Protein 6QHJ (pdb70)

Secondary structure (DSSP, 8-state):
----EEEEPPPEEEEE-S-SSEEEE--TT--TT---EEEEE-SSS--EEEEESSHHHHHH----EEEE-SS-B-SS--EEETTEEEEEBTTSSEEEEEEGGGTEEEEEEE-TTB--SSSS--TT-TT---EEEEETTEEEEEEEBTTTTTEEEEEEE-TTT--EEEEEEEEEEGGG-S-EEEETTEEEEES-SBSS-EEEEEEETTTTEEEEEEEE---SSSBEEEEEEETTTTEEEEEESSEEEEEEEEE-

Sequence (252 aa):
ACGKLTGISDPVTVKTSGSRRFGSWMTDPLAPEEGDNRVWYMDGYHNNRFVRREYKSMMVVDFMNTDDNFTSSHRLPHPWSGTGQVVYNGSIYFNKFQSHIIIIRFDDLKKTETILKKTTRSLDYAGYNNMMYHYAWGGHHSDIDLMVDENGLWAVYATNNQNAGNIVISKLDPVSLQQILQTWNTSSYPKRSAGEAFIICGTLYVTNGYSSGGTKKVHYAYQQTNASTYEYIDIIPFQNNKYSSHIISMLDYNPKDDRALYAWNNNGHQTLLYNVTLF

Solvent-accessible surface area: 10225 Å² total; per-residue (Å²): 126,71,20,119,1,72,21,22,50,115,8,94,39,9,20,95,22,42,52,105,54,0,0,0,11,13,14,15,90,16,91,174,78,33,57,88,0,12,0,0,34,16,58,94,130,36,59,95,0,61,11,0,159,21,39,97,37,0,91,115,47,119,105,81,74,67,15,146,0,38,58,19,1,10,1,3,8,2,13,0,36,94,31,0,0,2,0,6,48,84,104,15,44,40,2,2,35,7,28,3,122,89,132,55,76,75,76,80,78,50,2,79,149,4,11,86,71,63,86,18,18,2,36,22,10,11,37,4,1,3,2,1,2,5,4,69,84,9,1,8,0,0,4,0,8,118,122,25,84,9,26,0,2,0,0,38,1,41,38,95,29,3,85,56,108,97,59,25,96,3,66,11,62,0,124,58,0,1,4,0,0,2,1,26,8,16,0,5,0,1,47,17,73,60,56,71,5,59,0,31,2,1,10,35,16,140,61,68,66,120,67,141,35,100,17,92,10,86,26,69,64,61,8,4,0,2,0,13,8,9,24,97,65,74,4,0,6,0,0,0,40,10,34,0,0,38,0,95,22,74,31,188

InterPro domains:
  IPR003112 Olfactomedin-like domain [PF02191] (224-477)
  IPR003112 Olfactomedin-like domain [PS51132] (226-478)
  IPR003112 Olfactomedin-like domain [SM00284] (228-478)
  IPR011044 Quinoprotein amine dehydrogenase, beta chain-like [SSF50969] (59-471)
  IPR022082 Noelin domain [PF12308] (55-152)
  IPR050605 Olfactomedin-like domain-containing protein [PTHR23192] (61-475)

Nearest PDB structures (foldseek):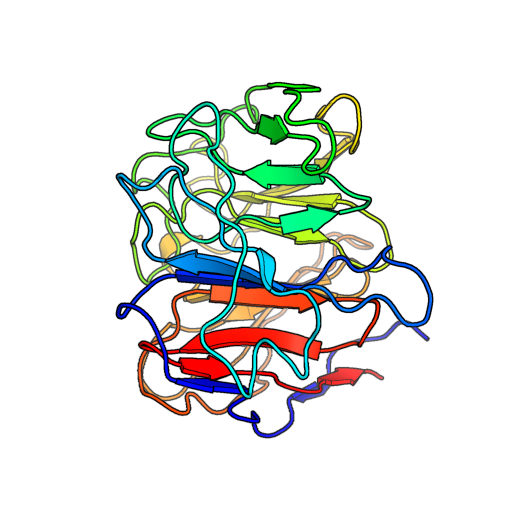
  6qhj-assembly1_A  TM=1.004E+00  e=1.068E-53  Homo sapiens
  6qm3-assembly1_B  TM=9.991E-01  e=2.057E-49  Mus musculus
  4xat-assembly1_A  TM=9.979E-01  e=1.087E-47  Homo sapiens
  4rmk-assembly1_A  TM=9.625E-01  e=1.333E-28  Mus musculus
  6pke-assembly1_A  TM=9.195E-01  e=1.076E-27  Homo sapiens

Organism: Homo sapiens (NCBI:txid9606)

GO terms:
  GO:0005515 protein binding (F, IPI)
  GO:0007399 nervous system development (P, TAS)
  GO:0043065 positive regulation of apoptotic process (P, IDA)

B-factor: mean 17.88, std 9.72, range [6.19, 91.76]

Radius of gyration: 16.36 Å; Cα contacts (8 Å, |Δi|>4): 813; chains: 1; bounding box: 36×38×42 Å

Foldseek 3Di:
DFFAFDAWFAKDFLAFFAFQAWEKDFALPDDPPFGWMWIGHAFDDDQWIWTQRHSVCVRPHPDTDIQGAPADAGAHQWDHYPQWIWGHGPPFQKIWTARGVVRDTQEIDGDPQFDFDQPLAAQVTRRNQWHWAAEPVGIKIWHAHVVLVQAIKIFDADSRHRDTPDIARDNHHRNQFQAWEDYPQKIWTWRHFFDWIWGFKIAHPVVRDIDTDTHTYDLPQGGWRDWYARHNQCWIWTSRRSTTIIMHTDGD

Structure (mmCIF, N/CA/C/O backbone):
data_6QHJ
#
_entry.id   6QHJ
#
_cell.length_a   61.794
_cell.length_b   79.631
_cell.length_c   111.719
_cell.angle_alpha   90.000
_cell.angle_beta   90.000
_cell.angle_gamma   90.000
#
_symmetry.space_group_name_H-M   'I 2 2 2'
#
loop_
_entity.id
_entity.type
_entity.pdbx_description
1 polymer Noelin
2 non-polymer 2-acetamido-2-deoxy-beta-D-glucopyranose
3 non-polymer 'CALCIUM ION'
4 non-polymer 'SODIUM ION'
5 non-polymer GLYCEROL
6 water water
#
loop_
_atom_site.group_PDB
_atom_site.id
_atom_site.type_symbol
_atom_site.label_atom_id
_atom_site.label_alt_id
_atom_site.label_comp_id
_atom_site.label_asym_id
_atom_site.label_entity_id
_atom_site.label_seq_id
_atom_site.pdbx_PDB_ins_code
_atom_site.Cartn_x
_atom_site.Cartn_y
_atom_site.Cartn_z
_atom_site.occupancy
_atom_site.B_iso_or_equiv
_atom_site.auth_seq_id
_atom_site.auth_comp_id
_atom_site.auth_asym_id
_atom_site.auth_atom_id
_atom_site.pdbx_PDB_model_num
ATOM 1 N N . ALA A 1 3 ? 33.707 10.655 52.959 1.00 47.47 226 ALA A N 1
ATOM 2 C CA . ALA A 1 3 ? 34.691 9.584 53.031 1.00 46.73 226 ALA A CA 1
ATOM 3 C C . ALA A 1 3 ? 36.107 10.144 52.956 1.00 45.42 226 ALA A C 1
ATOM 4 O O . ALA A 1 3 ? 37.042 9.448 52.544 1.00 46.72 226 ALA A O 1
ATOM 10 N N . CYS A 1 4 ? 36.272 11.404 53.354 1.00 42.31 227 CYS A N 1
ATOM 11 C CA . CYS A 1 4 ? 37.585 12.036 53.326 1.00 38.84 227 CYS A CA 1
ATOM 12 C C . CYS A 1 4 ? 38.318 11.727 54.619 1.00 39.06 227 CYS A C 1
ATOM 13 O O . CYS A 1 4 ? 37.715 11.654 55.694 1.00 41.12 227 CYS A O 1
ATOM 20 N N . GLY A 1 5 ? 39.612 11.503 54.508 1.00 37.44 228 GLY A N 1
ATOM 21 C CA . GLY A 1 5 ? 40.402 11.249 55.694 1.00 35.18 228 GLY A CA 1
ATOM 22 C C . GLY A 1 5 ? 41.873 11.335 55.351 1.00 33.03 228 GLY A C 1
ATOM 23 O O . GLY A 1 5 ? 42.255 11.649 54.226 1.00 32.96 228 GLY A O 1
ATOM 27 N N . LYS A 1 6 ? 42.682 11.032 56.354 1.00 32.15 229 LYS A N 1
ATOM 28 C CA . LYS A 1 6 ? 44.129 11.103 56.248 1.00 31.81 229 LYS A CA 1
ATOM 29 C C . LYS A 1 6 ? 44.667 9.935 55.422 1.00 27.36 229 LYS A C 1
ATOM 30 O O . LYS A 1 6 ? 44.163 8.811 55.506 1.00 26.80 229 LYS A O 1
ATOM 49 N N . LEU A 1 7 ? 45.703 10.206 54.622 1.00 23.15 230 LEU A N 1
ATOM 50 C CA . LEU A 1 7 ? 46.370 9.143 53.895 1.00 20.93 230 LEU A CA 1
ATOM 51 C C . LEU A 1 7 ? 47.099 8.227 54.878 1.00 22.14 230 LEU A C 1
ATOM 52 O O . LEU A 1 7 ? 47.881 8.694 55.715 1.00 23.23 230 LEU A O 1
ATOM 68 N N . THR A 1 8 ? 46.839 6.917 54.797 1.00 22.61 231 THR A N 1
ATOM 69 C CA . THR A 1 8 ? 47.585 5.978 55.627 1.00 24.40 231 THR A CA 1
ATOM 70 C C . THR A 1 8 ? 48.391 4.954 54.846 1.00 24.50 231 THR A C 1
ATOM 71 O O . THR A 1 8 ? 49.325 4.369 55.414 1.00 26.37 231 THR A O 1
ATOM 82 N N . GLY A 1 9 ? 48.093 4.744 53.573 1.00 22.67 232 GLY A N 1
ATOM 83 C CA . GLY A 1 9 ? 48.797 3.741 52.809 1.00 20.86 232 GLY A CA 1
ATOM 84 C C . GLY A 1 9 ? 48.665 3.990 51.329 1.00 18.47 232 GLY A C 1
ATOM 85 O O . GLY A 1 9 ? 47.705 4.606 50.864 1.00 18.02 232 GLY A O 1
ATOM 89 N N . ILE A 1 10 ? 49.645 3.505 50.589 1.00 17.91 233 ILE A N 1
ATOM 90 C CA . ILE A 1 10 ? 49.633 3.525 49.132 1.00 16.33 233 ILE A CA 1
ATOM 91 C C . ILE A 1 10 ? 49.906 2.111 48.642 1.00 17.80 233 ILE A C 1
ATOM 92 O O . ILE A 1 10 ? 50.882 1.485 49.060 1.00 20.21 233 ILE A O 1
ATOM 108 N N . SER A 1 11 ? 49.043 1.606 47.778 1.00 16.73 234 SER A N 1
ATOM 109 C CA . SER A 1 11 ? 49.148 0.223 47.337 1.00 17.61 234 SER A CA 1
ATOM 110 C C . SER A 1 11 ? 50.205 0.076 46.253 1.00 16.48 234 SER A C 1
ATOM 111 O O . SER A 1 11 ? 50.665 1.049 45.674 1.00 16.46 234 SER A O 1
ATOM 119 N N . ASP A 1 12 ? 50.560 -1.155 45.949 1.00 18.32 235 ASP A N 1
ATOM 120 C CA . ASP A 1 12 ? 51.571 -1.359 44.923 1.00 19.94 235 ASP A CA 1
ATOM 121 C C . ASP A 1 12 ? 51.043 -0.945 43.549 1.00 16.27 235 ASP A C 1
ATOM 122 O O . ASP A 1 12 ? 49.883 -1.197 43.212 1.00 16.81 235 ASP A O 1
ATOM 131 N N . PRO A 1 13 ? 51.855 -0.280 42.734 1.00 14.41 236 PRO A N 1
ATOM 132 C CA . PRO A 1 13 ? 51.343 0.292 41.490 1.00 14.34 236 PRO A CA 1
ATOM 133 C C . PRO A 1 13 ? 51.127 -0.754 40.413 1.00 13.53 236 PRO A C 1
ATOM 134 O O . PRO A 1 13 ? 51.880 -1.725 40.286 1.00 15.56 236 PRO A O 1
ATOM 145 N N . VAL A 1 14 ? 50.107 -0.498 39.607 1.00 13.26 237 VAL A N 1
ATOM 146 C CA . VAL A 1 14 ? 49.803 -1.274 38.416 1.00 14.05 237 VAL A CA 1
ATOM 147 C C . VAL A 1 14 ? 50.375 -0.552 37.213 1.00 13.20 237 VAL A C 1
ATOM 148 O O . VAL A 1 14 ? 50.241 0.669 37.098 1.00 13.29 237 VAL A O 1
ATOM 161 N N . THR A 1 15 ? 50.972 -1.301 36.293 1.00 12.22 238 THR A N 1
ATOM 162 C CA . THR A 1 15 ? 51.475 -0.711 35.052 1.00 12.09 238 THR A CA 1
ATOM 163 C C . THR A 1 15 ? 50.340 -0.696 34.036 1.00 11.68 238 THR A C 1
ATOM 164 O O . THR A 1 15 ? 49.898 -1.747 33.572 1.00 13.98 238 THR A O 1
ATOM 175 N N . VAL A 1 16 ? 49.856 0.500 33.723 1.00 10.63 239 VAL A N 1
ATOM 176 C CA . VAL A 1 16 ? 48.757 0.656 32.774 1.00 11.26 239 VAL A CA 1
ATOM 177 C C . VAL A 1 16 ? 49.271 0.609 31.347 1.00 11.46 239 VAL A C 1
ATOM 178 O O . VAL A 1 16 ? 48.632 0.016 30.473 1.00 12.99 239 VAL A O 1
ATOM 191 N N . LYS A 1 17 ? 50.429 1.224 31.092 1.00 11.88 240 LYS A N 1
ATOM 192 C CA . LYS A 1 17 ? 50.978 1.267 29.743 1.00 11.82 240 LYS A CA 1
ATOM 193 C C . LYS A 1 17 ? 52.485 1.474 29.847 1.00 11.31 240 LYS A C 1
ATOM 194 O O . LYS A 1 17 ? 52.985 2.141 30.774 1.00 11.01 240 LYS A O 1
ATOM 213 N N . THR A 1 18 ? 53.192 0.990 28.830 1.00 11.80 241 THR A N 1
ATOM 214 C CA . THR A 1 18 ? 54.609 1.294 28.637 1.00 11.90 241 THR A CA 1
ATOM 215 C C . THR A 1 18 ? 54.692 2.079 27.338 1.00 11.99 241 THR A C 1
ATOM 216 O O . THR A 1 18 ? 54.438 1.521 26.273 1.00 12.94 241 THR A O 1
ATOM 227 N N . SER A 1 19 ? 55.009 3.375 27.427 1.00 11.90 242 SER A N 1
ATOM 228 C CA . SER A 1 19 ? 54.987 4.215 26.245 1.00 11.41 242 SER A CA 1
ATOM 229 C C . SER A 1 19 ? 55.675 5.523 26.579 1.00 11.21 242 SER A C 1
ATOM 230 O O . SER A 1 19 ? 55.730 5.953 27.736 1.00 11.95 242 SER A O 1
ATOM 238 N N . GLY A 1 20 ? 56.136 6.195 25.534 1.00 11.86 243 GLY A N 1
ATOM 239 C CA . GLY A 1 20 ? 56.610 7.548 25.698 1.00 11.93 243 GLY A CA 1
ATOM 240 C C . GLY A 1 20 ? 58.040 7.663 26.160 1.00 11.47 243 GLY A C 1
ATOM 241 O O . GLY A 1 20 ? 58.746 6.686 26.382 1.00 12.15 243 GLY A O 1
ATOM 245 N N . SER A 1 21 ? 58.455 8.901 26.297 1.00 10.87 244 SER A N 1
ATOM 246 C CA . SER A 1 21 ? 59.789 9.261 26.763 1.00 10.60 244 SER A CA 1
ATOM 247 C C . SER A 1 21 ? 59.876 9.098 28.269 1.00 10.08 244 SER A C 1
ATOM 248 O O . SER A 1 21 ? 58.921 8.718 28.939 1.00 10.52 244 SER A O 1
ATOM 256 N N A ARG A 1 22 ? 61.063 9.403 28.819 0.55 9.20 245 ARG A N 1
ATOM 257 N N B ARG A 1 22 ? 61.035 9.393 28.837 0.45 11.10 245 ARG A N 1
ATOM 258 C CA A ARG A 1 22 ? 61.290 9.253 30.254 0.55 8.77 245 ARG A CA 1
ATOM 259 C CA B ARG A 1 22 ? 61.153 9.147 30.261 0.45 12.33 245 ARG A CA 1
ATOM 260 C C A ARG A 1 22 ? 60.340 10.106 31.081 0.55 8.49 245 ARG A C 1
ATOM 261 C C B ARG A 1 22 ? 60.373 10.134 31.114 0.45 10.09 245 ARG A C 1
ATOM 262 O O A ARG A 1 22 ? 60.017 9.743 32.210 0.55 9.39 245 ARG A O 1
ATOM 263 O O B ARG A 1 22 ? 60.202 9.880 32.305 0.45 9.98 245 ARG A O 1
ATOM 304 N N . PHE A 1 23 ? 59.896 11.234 30.548 1.00 8.46 246 PHE A N 1
ATOM 305 C CA . PHE A 1 23 ? 59.176 12.259 31.299 1.00 7.86 246 PHE A CA 1
ATOM 306 C C . PHE A 1 23 ? 57.859 12.571 30.622 1.00 7.31 246 PHE A C 1
ATOM 307 O O . PHE A 1 23 ? 57.808 12.738 29.409 1.00 9.19 246 PHE A O 1
ATOM 324 N N . GLY A 1 24 ? 56.811 12.744 31.412 1.00 7.04 247 GLY A N 1
ATOM 325 C CA . GLY A 1 24 ? 55.512 13.089 30.845 1.00 7.55 247 GLY A CA 1
ATOM 326 C C . GLY A 1 24 ? 54.436 13.075 31.906 1.00 7.39 247 GLY A C 1
ATOM 327 O O . GLY A 1 24 ? 54.704 13.002 33.082 1.00 7.66 247 GLY A O 1
ATOM 331 N N . SER A 1 25 ? 53.200 13.198 31.449 1.00 7.31 248 SER A N 1
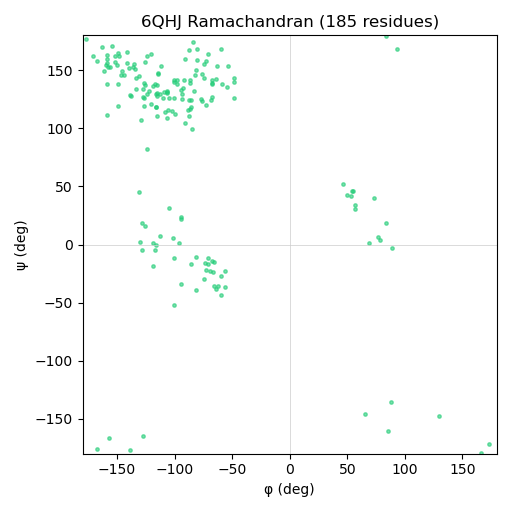ATOM 332 C CA . SER A 1 25 ? 52.043 13.116 32.337 1.00 7.51 248 SER A CA 1
ATOM 333 C C . SER A 1 25 ? 50.904 12.372 31.646 1.00 7.91 248 SER A C 1
ATOM 334 O O . SER A 1 25 ? 50.823 12.326 30.423 1.00 8.14 248 SER A O 1
ATOM 342 N N . TRP A 1 26 ? 50.015 11.804 32.444 1.00 7.64 249 TRP A N 1
ATOM 343 C CA . TRP A 1 26 ? 48.801 11.199 31.932 1.00 8.11 249 TRP A CA 1
ATOM 344 C C . TRP A 1 26 ? 47.737 11.340 33.010 1.00 7.98 249 TRP A C 1
ATOM 345 O O . TRP A 1 26 ? 48.043 11.405 34.204 1.00 8.77 249 TRP A O 1
ATOM 366 N N . MET A 1 27 ? 46.481 11.342 32.585 1.00 7.40 250 MET A N 1
ATOM 367 C CA . MET A 1 27 ? 45.405 11.653 33.515 1.00 7.40 250 MET A CA 1
ATOM 368 C C . MET A 1 27 ? 44.048 11.379 32.894 1.00 7.96 250 MET A C 1
ATOM 369 O O . MET A 1 27 ? 43.916 11.278 31.672 1.00 9.02 250 MET A O 1
ATOM 383 N N . THR A 1 28 ? 43.056 11.270 33.754 1.00 7.73 251 THR A N 1
ATOM 384 C CA . THR A 1 28 ? 41.658 11.239 33.344 1.00 8.63 251 THR A CA 1
ATOM 385 C C . THR A 1 28 ? 40.955 12.418 34.014 1.00 8.82 251 THR A C 1
ATOM 386 O O . THR A 1 28 ? 41.439 13.009 34.973 1.00 9.59 251 THR A O 1
ATOM 397 N N . ASP A 1 29 ? 39.782 12.770 33.525 1.00 8.66 252 ASP A N 1
ATOM 398 C CA . ASP A 1 29 ? 39.014 13.898 34.053 1.00 8.57 252 ASP A CA 1
ATOM 399 C C . ASP A 1 29 ? 38.174 13.404 35.229 1.00 9.34 252 ASP A C 1
ATOM 400 O O . ASP A 1 29 ? 37.270 12.561 35.016 1.00 10.71 252 ASP A O 1
ATOM 409 N N . PRO A 1 30 ? 38.371 13.922 36.442 1.00 10.16 253 PRO A N 1
ATOM 410 C CA . PRO A 1 30 ? 37.568 13.436 37.584 1.00 11.68 253 PRO A CA 1
ATOM 411 C C . PRO A 1 30 ? 36.109 13.800 37.502 1.00 11.20 253 PRO A C 1
ATOM 412 O O . PRO A 1 30 ? 35.330 13.236 38.277 1.00 12.66 253 PRO A O 1
ATOM 423 N N . LEU A 1 31 ? 35.714 14.725 36.626 1.00 10.19 254 LEU A N 1
ATOM 424 C CA . LEU A 1 31 ? 34.313 15.064 36.453 1.00 11.75 254 LEU A CA 1
ATOM 425 C C . LEU A 1 31 ? 33.709 14.430 35.227 1.00 13.49 254 LEU A C 1
ATOM 426 O O . LEU A 1 31 ? 32.533 14.682 34.942 1.00 14.98 254 LEU A O 1
ATOM 442 N N . ALA A 1 32 ? 34.444 13.571 34.530 1.00 14.31 255 ALA A N 1
ATOM 443 C CA . ALA A 1 32 ? 33.848 12.870 33.411 1.00 16.76 255 ALA A CA 1
ATOM 444 C C . ALA A 1 32 ? 32.739 11.962 33.934 1.00 19.85 255 ALA A C 1
ATOM 445 O O . ALA A 1 32 ? 32.868 11.385 35.021 1.00 21.22 255 ALA A O 1
ATOM 452 N N . PRO A 1 33 ? 31.635 11.835 33.206 1.00 22.14 256 PRO A N 1
ATOM 453 C CA . PRO A 1 33 ? 30.511 11.043 33.686 1.00 25.46 256 PRO A CA 1
ATOM 454 C C . PRO A 1 33 ? 30.771 9.559 33.701 1.00 29.02 256 PRO A C 1
ATOM 455 O O . PRO A 1 33 ? 31.825 9.067 33.262 1.00 27.22 256 PRO A O 1
ATOM 466 N N A GLU A 1 34 ? 29.776 8.842 34.226 0.47 32.20 257 GLU A N 1
ATOM 467 N N B GLU A 1 34 ? 29.784 8.841 34.232 0.53 31.97 257 GLU A N 1
ATOM 468 C CA A GLU A 1 34 ? 29.846 7.395 34.308 0.47 35.42 257 GLU A CA 1
ATOM 469 C CA B GLU A 1 34 ? 29.877 7.398 34.327 0.53 34.94 257 GLU A CA 1
ATOM 470 C C A GLU A 1 34 ? 30.102 6.832 32.924 0.47 34.40 257 GLU A C 1
ATOM 471 C C B GLU A 1 34 ? 30.101 6.829 32.941 0.53 34.11 257 GLU A C 1
ATOM 472 O O A GLU A 1 34 ? 29.440 7.215 31.953 0.47 33.83 257 GLU A O 1
ATOM 473 O O B GLU A 1 34 ? 29.415 7.207 31.984 0.53 33.39 257 GLU A O 1
ATOM 484 N N . GLY A 1 35 ? 31.104 5.958 32.830 1.00 33.57 258 GLY A N 1
ATOM 485 C CA . GLY A 1 35 ? 31.423 5.300 31.594 1.00 31.17 258 GLY A CA 1
ATOM 486 C C . GLY A 1 35 ? 32.374 6.055 30.702 1.00 28.15 258 GLY A C 1
ATOM 487 O O . GLY A 1 35 ? 32.711 5.549 29.627 1.00 29.27 258 GLY A O 1
ATOM 492 N N . ASP A 1 36 ? 32.787 7.271 31.088 1.00 24.40 259 ASP A N 1
ATOM 493 C CA . ASP A 1 36 ? 33.736 8.057 30.309 1.00 22.49 259 ASP A CA 1
ATOM 494 C C . ASP A 1 36 ? 35.063 8.017 31.050 1.00 21.61 259 ASP A C 1
ATOM 495 O O . ASP A 1 36 ? 35.215 8.630 32.114 1.00 21.94 259 ASP A O 1
ATOM 504 N N . ASN A 1 37 ? 36.023 7.295 30.498 1.00 20.84 260 ASN A N 1
ATOM 505 C CA . ASN A 1 37 ? 37.358 7.281 31.075 1.00 21.49 260 ASN A CA 1
ATOM 506 C C . ASN A 1 37 ? 38.387 7.530 29.988 1.00 17.77 260 ASN A C 1
ATOM 507 O O . ASN A 1 37 ? 39.412 6.848 29.913 1.00 19.29 260 ASN A O 1
ATOM 518 N N . ARG A 1 38 ? 38.098 8.530 29.137 1.00 14.85 261 ARG A N 1
ATOM 519 C CA . ARG A 1 38 ? 39.118 9.043 28.218 1.00 13.87 261 ARG A CA 1
ATOM 520 C C . ARG A 1 38 ? 40.403 9.328 28.961 1.00 11.85 261 ARG A C 1
ATOM 521 O O . ARG A 1 38 ? 40.387 9.829 30.089 1.00 12.56 261 ARG A O 1
ATOM 542 N N . VAL A 1 39 ? 41.521 9.052 28.302 1.00 10.81 262 VAL A N 1
ATOM 543 C CA . VAL A 1 39 ? 42.843 9.293 28.863 1.00 10.08 262 VAL A CA 1
ATOM 544 C C . VAL A 1 39 ? 43.529 10.399 28.061 1.00 9.30 262 VAL A C 1
ATOM 545 O O . VAL A 1 39 ? 43.594 10.338 26.818 1.00 9.69 262 VAL A O 1
ATOM 558 N N . TRP A 1 40 ? 44.040 11.390 28.771 1.00 9.39 263 TRP A N 1
ATOM 559 C CA . TRP A 1 40 ? 44.800 12.496 28.216 1.00 9.81 263 TRP A CA 1
ATOM 560 C C . TRP A 1 40 ? 46.267 12.325 28.560 1.00 9.95 263 TRP A C 1
ATOM 561 O O . TRP A 1 40 ? 46.594 12.018 29.700 1.00 11.06 263 TRP A O 1
ATOM 582 N N . TYR A 1 41 ? 47.121 12.475 27.568 1.00 9.29 264 TYR A N 1
ATOM 583 C CA . TYR A 1 41 ? 48.510 12.044 27.655 1.00 8.86 264 TYR A CA 1
ATOM 584 C C . TYR A 1 41 ? 49.418 13.084 27.023 1.00 8.97 264 TYR A C 1
ATOM 585 O O . TYR A 1 41 ? 49.197 13.518 25.898 1.00 9.62 264 TYR A O 1
ATOM 603 N N . MET A 1 42 ? 50.450 13.483 27.776 1.00 9.25 265 MET A N 1
ATOM 604 C CA . MET A 1 42 ? 51.375 14.546 27.397 1.00 9.26 265 MET A CA 1
ATOM 605 C C . MET A 1 42 ? 52.813 14.058 27.542 1.00 10.07 265 MET A C 1
ATOM 606 O O . MET A 1 42 ? 53.321 13.933 28.658 1.00 10.52 265 MET A O 1
ATOM 620 N N . ASP A 1 43 ? 53.478 13.805 26.422 1.00 9.58 266 ASP A N 1
ATOM 621 C CA . ASP A 1 43 ? 54.848 13.281 26.443 1.00 9.96 266 ASP A CA 1
ATOM 622 C C . ASP A 1 43 ? 55.843 14.448 26.513 1.00 9.93 266 ASP A C 1
ATOM 623 O O . ASP A 1 43 ? 55.822 15.336 25.662 1.00 11.72 266 ASP A O 1
ATOM 632 N N . GLY A 1 44 ? 56.712 14.434 27.511 1.00 8.32 267 GLY A N 1
ATOM 633 C CA . GLY A 1 44 ? 57.745 15.429 27.620 1.00 8.65 267 GLY A CA 1
ATOM 634 C C . GLY A 1 44 ? 57.352 16.615 28.471 1.00 8.51 267 GLY A C 1
ATOM 635 O O . GLY A 1 44 ? 56.190 16.839 28.787 1.00 9.25 267 GLY A O 1
ATOM 639 N N . TYR A 1 45 ? 58.358 17.431 28.802 1.00 8.04 268 TYR A N 1
ATOM 640 C CA . TYR A 1 45 ? 58.189 18.575 29.674 1.00 8.00 268 TYR A CA 1
ATOM 641 C C . TYR A 1 45 ? 58.460 19.912 28.996 1.00 8.07 268 TYR A C 1
ATOM 642 O O . TYR A 1 45 ? 58.358 20.964 29.651 1.00 8.86 268 TYR A O 1
ATOM 660 N N . HIS A 1 46 ? 58.821 19.906 27.718 1.00 8.59 269 HIS A N 1
ATOM 661 C CA . HIS A 1 46 ? 59.059 21.152 27.007 1.00 9.01 269 HIS A CA 1
ATOM 662 C C . HIS A 1 46 ? 58.942 20.915 25.509 1.00 8.68 269 HIS A C 1
ATOM 663 O O . HIS A 1 46 ? 59.056 19.789 25.023 1.00 9.58 269 HIS A O 1
ATOM 677 N N . ASN A 1 47 ? 58.720 22.003 24.776 1.00 9.22 270 ASN A N 1
ATOM 678 C CA . ASN A 1 47 ? 58.731 21.987 23.310 1.00 10.85 270 ASN A CA 1
ATOM 679 C C . ASN A 1 47 ? 57.750 20.982 22.716 1.00 11.25 270 ASN A C 1
ATOM 680 O O . ASN A 1 47 ? 57.963 20.456 21.623 1.00 12.34 270 ASN A O 1
ATOM 691 N N . ASN A 1 48 ? 56.612 20.777 23.378 1.00 9.71 271 ASN A N 1
ATOM 692 C CA . ASN A 1 48 ? 55.550 19.933 22.851 1.00 10.13 271 ASN A CA 1
ATOM 693 C C . ASN A 1 48 ? 54.218 20.621 23.124 1.00 9.58 271 ASN A C 1
ATOM 694 O O . ASN A 1 48 ? 53.937 21.020 24.254 1.00 10.28 271 ASN A O 1
ATOM 705 N N . ARG A 1 49 ? 53.404 20.781 22.080 1.00 10.03 272 ARG A N 1
ATOM 706 C CA . ARG A 1 49 ? 52.072 21.347 22.231 1.00 11.20 272 ARG A CA 1
ATOM 707 C C . ARG A 1 49 ? 50.961 20.352 21.956 1.00 11.22 272 ARG A C 1
ATOM 708 O O . ARG A 1 49 ? 49.796 20.762 21.908 1.00 12.38 272 ARG A O 1
ATOM 729 N N . PHE A 1 50 ? 51.280 19.072 21.763 1.00 10.94 273 PHE A N 1
ATOM 730 C CA . PHE A 1 50 ? 50.262 18.085 21.388 1.00 11.60 273 PHE A CA 1
ATOM 731 C C . PHE A 1 50 ? 49.880 17.184 22.547 1.00 11.22 273 PHE A C 1
ATOM 732 O O . PHE A 1 50 ? 50.732 16.542 23.157 1.00 12.15 273 PHE A O 1
ATOM 749 N N . VAL A 1 51 ? 48.582 17.119 22.818 1.00 11.11 274 VAL A N 1
ATOM 750 C CA . VAL A 1 51 ? 47.976 16.264 23.821 1.00 11.63 274 VAL A CA 1
ATOM 751 C C . VAL A 1 51 ? 47.327 15.095 23.103 1.00 10.78 274 VAL A C 1
ATOM 752 O O . VAL A 1 51 ? 46.537 15.284 22.171 1.00 13.10 274 VAL A O 1
ATOM 765 N N A ARG A 1 52 ? 47.655 13.885 23.517 0.53 9.89 275 ARG A N 1
ATOM 766 N N B ARG A 1 52 ? 47.621 13.881 23.553 0.47 10.15 275 ARG A N 1
ATOM 767 C CA A ARG A 1 52 ? 46.944 12.732 22.997 0.53 10.24 275 ARG A CA 1
ATOM 768 C CA B ARG A 1 52 ? 46.965 12.692 23.020 0.47 10.45 275 ARG A CA 1
ATOM 769 C C A ARG A 1 52 ? 45.675 12.503 23.801 0.53 10.32 275 ARG A C 1
ATOM 770 C C B ARG A 1 52 ? 45.708 12.371 23.815 0.47 9.99 275 ARG A C 1
ATOM 771 O O A ARG A 1 52 ? 45.655 12.703 25.019 0.53 10.71 275 ARG A O 1
ATOM 772 O O B ARG A 1 52 ? 45.752 12.293 25.048 0.47 9.71 275 ARG A O 1
ATOM 813 N N . GLU A 1 53 ? 44.609 12.116 23.105 1.00 10.26 276 GLU A N 1
ATOM 814 C CA . GLU A 1 53 ? 43.356 11.670 23.706 1.00 11.39 276 GLU A CA 1
ATOM 815 C C . GLU A 1 53 ? 43.090 10.236 23.264 1.00 11.75 276 GLU A C 1
ATOM 816 O O . GLU A 1 53 ? 42.917 9.974 22.070 1.00 13.56 276 GLU A O 1
ATOM 828 N N . TYR A 1 54 ? 43.089 9.311 24.218 1.00 11.15 277 TYR A N 1
ATOM 829 C CA . TYR A 1 54 ? 42.647 7.946 23.972 1.00 11.65 277 TYR A CA 1
ATOM 830 C C . TYR A 1 54 ? 41.205 7.820 24.436 1.00 12.55 277 TYR A C 1
ATOM 831 O O . TYR A 1 54 ? 40.834 8.387 25.462 1.00 12.66 277 TYR A O 1
ATOM 849 N N . LYS A 1 55 ? 40.408 7.078 23.682 1.00 14.55 278 LYS A N 1
ATOM 850 C CA . LYS A 1 55 ? 38.963 7.100 23.869 1.00 17.32 278 LYS A CA 1
ATOM 851 C C . LYS A 1 55 ? 38.536 6.508 25.195 1.00 16.69 278 LYS A C 1
ATOM 852 O O . LYS A 1 55 ? 37.427 6.803 25.669 1.00 17.07 278 LYS A O 1
ATOM 871 N N . SER A 1 56 ? 39.349 5.648 25.785 1.00 16.54 279 SER A N 1
ATOM 872 C CA . SER A 1 56 ? 38.978 4.967 27.011 1.00 17.14 279 SER A CA 1
ATOM 873 C C . SER A 1 56 ? 40.242 4.390 27.620 1.00 17.28 279 SER A C 1
ATOM 874 O O . SER A 1 56 ? 41.294 4.305 26.977 1.00 15.50 279 SER A O 1
ATOM 882 N N A MET A 1 57 ? 40.108 3.997 28.883 0.49 19.34 280 MET A N 1
ATOM 883 N N B MET A 1 57 ? 40.132 3.988 28.884 0.51 18.87 280 MET A N 1
ATOM 884 C CA A MET A 1 57 ? 41.182 3.300 29.566 0.49 20.90 280 MET A CA 1
ATOM 885 C CA B MET A 1 57 ? 41.261 3.339 29.538 0.51 20.12 280 MET A CA 1
ATOM 886 C C A MET A 1 57 ? 41.585 2.037 28.816 0.49 20.94 280 MET A C 1
ATOM 887 C C B MET A 1 57 ? 41.599 1.996 28.874 0.51 20.43 280 MET A C 1
ATOM 888 O O A MET A 1 57 ? 42.775 1.727 28.689 0.49 20.41 280 MET A O 1
ATOM 889 O O B MET A 1 57 ? 42.772 1.606 28.833 0.51 19.67 280 MET A O 1
ATOM 916 N N . VAL A 1 58 ? 40.604 1.274 28.337 1.00 21.52 281 VAL A N 1
ATOM 917 C CA A VAL A 1 58 ? 40.916 0.044 27.611 0.31 22.77 281 VAL A CA 1
ATOM 918 C CA B VAL A 1 58 ? 40.904 0.046 27.606 0.69 21.84 281 VAL A CA 1
ATOM 919 C C . VAL A 1 58 ? 41.674 0.349 26.323 1.00 20.39 281 VAL A C 1
ATOM 920 O O . VAL A 1 58 ? 42.625 -0.366 25.965 1.00 19.38 281 VAL A O 1
ATOM 943 N N . ASP A 1 59 ? 41.255 1.383 25.587 1.00 17.76 282 ASP A N 1
ATOM 944 C CA . ASP A 1 59 ? 41.966 1.759 24.363 1.00 16.95 282 ASP A CA 1
ATOM 945 C C . ASP A 1 59 ? 43.392 2.229 24.685 1.00 13.63 282 ASP A C 1
ATOM 946 O O . ASP A 1 59 ? 44.326 1.968 23.931 1.00 14.77 282 ASP A O 1
ATOM 955 N N . PHE A 1 60 ? 43.567 2.959 25.787 1.00 12.13 283 PHE A N 1
ATOM 956 C CA . PHE A 1 60 ? 44.892 3.386 26.209 1.00 11.49 283 PHE A CA 1
ATOM 957 C C . PHE A 1 60 ? 45.793 2.186 26.469 1.00 12.20 283 PHE A C 1
ATOM 958 O O . PHE A 1 60 ? 46.947 2.162 26.047 1.00 12.69 283 PHE A O 1
ATOM 975 N N . MET A 1 61 ? 45.273 1.164 27.140 1.00 12.86 284 MET A N 1
ATOM 976 C CA . MET A 1 61 ? 46.086 0.007 27.504 1.00 13.94 284 MET A CA 1
ATOM 977 C C . MET A 1 61 ? 46.384 -0.895 26.321 1.00 14.88 284 MET A C 1
ATOM 978 O O . MET A 1 61 ? 47.413 -1.568 26.317 1.00 16.80 284 MET A O 1
ATOM 992 N N . ASN A 1 62 ? 45.490 -0.952 25.335 1.00 14.06 285 ASN A N 1
ATOM 993 C CA . ASN A 1 62 ? 45.495 -2.015 24.335 1.00 14.62 285 ASN A CA 1
ATOM 994 C C . ASN A 1 62 ? 45.690 -1.523 22.903 1.00 15.13 285 ASN A C 1
ATOM 995 O O . ASN A 1 62 ? 45.685 -2.346 21.973 1.00 15.73 285 ASN A O 1
ATOM 1006 N N . THR A 1 63 ? 45.865 -0.224 22.680 1.00 14.74 286 THR A N 1
ATOM 1007 C CA . THR A 1 63 ? 46.008 0.264 21.330 1.00 15.80 286 THR A CA 1
ATOM 1008 C C . THR A 1 63 ? 46.988 1.415 21.316 1.00 16.07 286 THR A C 1
ATOM 1009 O O . THR A 1 63 ? 47.341 1.992 22.358 1.00 16.23 286 THR A O 1
ATOM 1020 N N A ASP A 1 64 ? 47.440 1.751 20.130 0.59 16.46 287 ASP A N 1
ATOM 1021 N N B ASP A 1 64 ? 47.394 1.765 20.096 0.41 18.03 287 ASP A N 1
ATOM 1022 C CA A ASP A 1 64 ? 48.138 3.002 19.925 0.59 16.99 287 ASP A CA 1
ATOM 1023 C CA B ASP A 1 64 ? 48.162 2.961 19.793 0.41 20.09 287 ASP A CA 1
ATOM 1024 C C A ASP A 1 64 ? 47.300 3.905 19.015 0.59 18.38 287 ASP A C 1
ATOM 1025 C C B ASP A 1 64 ? 47.298 4.073 19.213 0.41 20.15 287 ASP A C 1
ATOM 1026 O O A ASP A 1 64 ? 47.813 4.598 18.131 0.59 19.54 287 ASP A O 1
ATOM 1027 O O B ASP A 1 64 ? 47.834 5.079 18.733 0.41 21.07 287 ASP A O 1
ATOM 1044 N N . ASN A 1 65 ? 45.982 3.914 19.252 1.00 19.49 288 ASN A N 1
ATOM 1045 C CA . ASN A 1 65 ? 45.054 4.776 18.534 1.00 21.34 288 ASN A CA 1
ATOM 1046 C C . ASN A 1 65 ? 44.627 5.939 19.417 1.00 19.24 288 ASN A C 1
ATOM 1047 O O . ASN A 1 65 ? 44.059 5.738 20.495 1.00 19.16 288 ASN A O 1
ATOM 1058 N N . PHE A 1 66 ? 44.887 7.149 18.951 1.00 17.34 289 PHE A N 1
ATOM 1059 C CA . PHE A 1 66 ? 44.533 8.329 19.717 1.00 16.30 289 PHE A CA 1
ATOM 1060 C C . PHE A 1 66 ? 44.276 9.479 18.768 1.00 17.47 289 PHE A C 1
ATOM 1061 O O . PHE A 1 66 ? 44.656 9.433 17.599 1.00 19.50 289 PHE A O 1
ATOM 1078 N N . THR A 1 67 ? 43.599 10.494 19.293 1.00 17.44 290 THR A N 1
ATOM 1079 C CA . THR A 1 67 ? 43.409 11.764 18.628 1.00 18.98 290 THR A CA 1
ATOM 1080 C C . THR A 1 67 ? 44.437 12.741 19.184 1.00 17.90 290 THR A C 1
ATOM 1081 O O . THR A 1 67 ? 44.679 12.787 20.390 1.00 16.74 290 THR A O 1
ATOM 1092 N N A SER A 1 68 ? 45.033 13.509 18.289 0.46 18.66 291 SER A N 1
ATOM 1093 N N B SER A 1 68 ? 45.017 13.562 18.313 0.54 18.35 291 SER A N 1
ATOM 1094 C CA A SER A 1 68 ? 45.984 14.535 18.662 0.46 19.43 291 SER A CA 1
ATOM 1095 C CA B SER A 1 68 ? 46.044 14.523 18.712 0.54 18.76 291 SER A CA 1
ATOM 1096 C C A SER A 1 68 ? 45.236 15.853 18.806 0.46 18.28 291 SER A C 1
ATOM 1097 C C B SER A 1 68 ? 45.468 15.931 18.719 0.54 17.53 291 SER A C 1
ATOM 1098 O O A SER A 1 68 ? 44.371 16.180 17.979 0.46 19.50 291 SER A O 1
ATOM 1099 O O B SER A 1 68 ? 45.045 16.440 17.669 0.54 18.03 291 SER A O 1
ATOM 1114 N N . HIS A 1 69 ? 45.526 16.572 19.885 1.00 15.98 292 HIS A N 1
ATOM 1115 C CA . HIS A 1 69 ? 45.001 17.909 20.106 1.00 15.14 292 HIS A CA 1
ATOM 1116 C C . HIS A 1 69 ? 46.148 18.904 20.152 1.00 14.57 292 HIS A C 1
ATOM 1117 O O . HIS A 1 69 ? 47.050 18.779 20.987 1.00 15.12 292 HIS A O 1
ATOM 1132 N N . ARG A 1 70 ? 46.094 19.898 19.279 1.00 15.22 293 ARG A N 1
ATOM 1133 C CA . ARG A 1 70 ? 47.094 20.953 19.226 1.00 15.99 293 ARG A CA 1
ATOM 1134 C C . ARG A 1 70 ? 46.718 22.058 20.196 1.00 15.84 293 ARG A C 1
ATOM 1135 O O . ARG A 1 70 ? 45.673 22.702 20.045 1.00 17.32 293 ARG A O 1
ATOM 1156 N N . LEU A 1 71 ? 47.551 22.276 21.196 1.00 14.10 294 LEU A N 1
ATOM 1157 C CA . LEU A 1 71 ? 47.335 23.393 22.098 1.00 14.25 294 LEU A CA 1
ATOM 1158 C C . LEU A 1 71 ? 47.840 24.680 21.470 1.00 16.09 294 LEU A C 1
ATOM 1159 O O . LEU A 1 71 ? 48.732 24.658 20.610 1.00 16.71 294 LEU A O 1
ATOM 1175 N N . PRO A 1 72 ? 47.3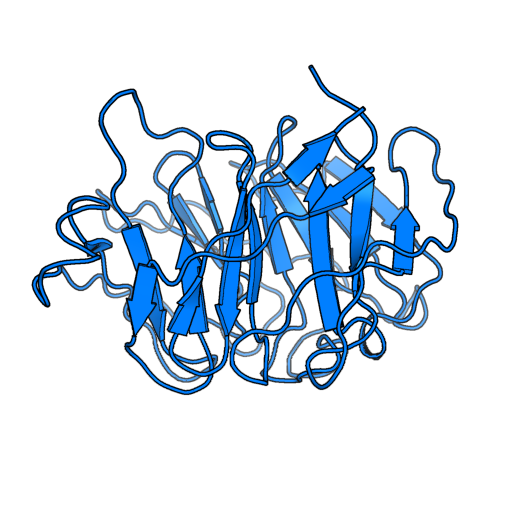36 25.829 21.948 1.00 17.81 295 PRO A N 1
ATOM 1176 C CA . PRO A 1 72 ? 47.763 27.112 21.379 1.00 19.19 295 PRO A CA 1
ATOM 1177 C C . PRO A 1 72 ? 49.197 27.465 21.704 1.00 17.66 295 PRO A C 1
ATOM 1178 O O . PRO A 1 72 ? 49.805 28.286 21.003 1.00 19.02 295 PRO A O 1
ATOM 1189 N N . HIS A 1 73 ? 49.743 26.890 22.772 1.00 15.46 296 HIS A N 1
ATOM 1190 C CA . HIS A 1 73 ? 51.112 27.105 23.199 1.00 13.86 296 HIS A CA 1
ATOM 1191 C C . HIS A 1 73 ? 51.598 25.796 23.787 1.00 12.09 296 HIS A C 1
ATOM 1192 O O . HIS A 1 73 ? 50.802 25.070 24.396 1.00 12.00 296 HIS A O 1
ATOM 1206 N N . PRO A 1 74 ? 52.897 25.493 23.678 1.00 11.54 297 PRO A N 1
ATOM 1207 C CA . PRO A 1 74 ? 53.457 24.380 24.440 1.00 11.21 297 PRO A CA 1
ATOM 1208 C C . PRO A 1 74 ? 53.358 24.639 25.933 1.00 10.45 297 PRO A C 1
ATOM 1209 O O . PRO A 1 74 ? 53.337 25.776 26.399 1.00 10.34 297 PRO A O 1
ATOM 1220 N N . TRP A 1 75 ? 53.302 23.555 26.693 1.00 9.47 298 TRP A N 1
ATOM 1221 C CA . TRP A 1 75 ? 53.348 23.597 28.145 1.00 9.13 298 TRP A CA 1
ATOM 1222 C C . TRP A 1 75 ? 54.786 23.569 28.626 1.00 9.35 298 TRP A C 1
ATOM 1223 O O . TRP A 1 75 ? 55.734 23.256 27.889 1.00 9.83 298 TRP A O 1
ATOM 1244 N N . SER A 1 76 ? 54.918 23.865 29.909 1.00 9.06 299 SER A N 1
ATOM 1245 C CA . SER A 1 76 ? 56.126 23.572 30.677 1.00 9.31 299 SER A CA 1
ATOM 1246 C C . SER A 1 76 ? 55.829 22.561 31.771 1.00 8.98 299 SER A C 1
ATOM 1247 O O . SER A 1 76 ? 54.804 22.662 32.453 1.00 9.73 299 SER A O 1
ATOM 1255 N N . GLY A 1 77 ? 56.712 21.593 31.947 1.00 8.31 300 GLY A N 1
ATOM 1256 C CA . GLY A 1 77 ? 56.596 20.657 33.038 1.00 7.42 300 GLY A CA 1
ATOM 1257 C C . GLY A 1 77 ? 55.692 19.474 32.716 1.00 7.80 300 GLY A C 1
ATOM 1258 O O . GLY A 1 77 ? 55.419 19.139 31.557 1.00 8.50 300 GLY A O 1
ATOM 1262 N N . THR A 1 78 ? 55.237 18.833 33.795 1.00 7.32 301 THR A N 1
ATOM 1263 C CA . THR A 1 78 ? 54.321 17.697 33.747 1.00 6.19 301 THR A CA 1
ATOM 1264 C C . THR A 1 78 ? 53.128 17.927 34.670 1.00 6.39 301 THR A C 1
ATOM 1265 O O . THR A 1 78 ? 52.436 16.960 35.023 1.00 7.56 301 THR A O 1
ATOM 1276 N N . GLY A 1 79 ? 52.887 19.176 35.059 1.00 7.11 302 GLY A N 1
ATOM 1277 C CA . GLY A 1 79 ? 51.938 19.491 36.106 1.00 7.33 302 GLY A CA 1
ATOM 1278 C C . GLY A 1 79 ? 50.547 19.837 35.608 1.00 7.74 302 GLY A C 1
ATOM 1279 O O . GLY A 1 79 ? 49.817 20.508 36.322 1.00 9.07 302 GLY A O 1
ATOM 1283 N N . GLN A 1 80 ? 50.172 19.397 34.427 1.00 7.40 303 GLN A N 1
ATOM 1284 C CA . GLN A 1 80 ? 48.856 19.706 33.902 1.00 7.07 303 GLN A CA 1
ATOM 1285 C C . GLN A 1 80 ? 47.770 18.949 34.667 1.00 7.09 303 GLN A C 1
ATOM 1286 O O . GLN A 1 80 ? 48.039 17.976 35.378 1.00 7.73 303 GLN A O 1
ATOM 1300 N N . VAL A 1 81 ? 46.528 19.398 34.498 1.00 7.39 304 VAL A N 1
ATOM 1301 C CA . VAL A 1 81 ? 45.381 18.666 35.008 1.00 6.80 304 VAL A CA 1
ATOM 1302 C C . VAL A 1 81 ? 44.208 18.868 34.070 1.00 7.01 304 VAL A C 1
ATOM 1303 O O . VAL A 1 81 ? 44.020 19.948 33.502 1.00 8.22 304 VAL A O 1
ATOM 1316 N N . VAL A 1 82 ? 43.372 17.835 33.926 1.00 7.14 305 VAL A N 1
ATOM 1317 C CA . VAL A 1 82 ? 42.121 17.923 33.166 1.00 7.54 305 VAL A CA 1
ATOM 1318 C C . VAL A 1 82 ? 40.952 17.944 34.135 1.00 7.90 305 VAL A C 1
ATOM 1319 O O . VAL A 1 82 ? 40.885 17.132 35.069 1.00 9.47 305 VAL A O 1
ATOM 1332 N N . TYR A 1 83 ? 40.058 18.906 33.949 1.00 7.81 306 TYR A N 1
ATOM 1333 C CA . TYR A 1 83 ? 38.953 19.094 34.888 1.00 8.25 306 TYR A CA 1
ATOM 1334 C C . TYR A 1 83 ? 37.746 19.638 34.138 1.00 8.40 306 TYR A C 1
ATOM 1335 O O . TYR A 1 83 ? 37.803 20.722 33.550 1.00 8.44 306 TYR A O 1
ATOM 1353 N N . ASN A 1 84 ? 36.656 18.876 34.164 1.00 8.19 307 ASN A N 1
ATOM 1354 C CA . ASN A 1 84 ? 35.396 19.300 33.567 1.00 8.65 307 ASN A CA 1
ATOM 1355 C C . ASN A 1 84 ? 35.552 19.727 32.116 1.00 9.18 307 ASN A C 1
ATOM 1356 O O . ASN A 1 84 ? 34.971 20.716 31.669 1.00 10.42 307 ASN A O 1
ATOM 1366 N N . GLY A 1 85 ? 36.336 18.965 31.373 1.00 9.14 308 GLY A N 1
ATOM 1367 C CA . GLY A 1 85 ? 36.458 19.172 29.956 1.00 9.34 308 GLY A CA 1
ATOM 1368 C C . GLY A 1 85 ? 37.530 20.140 29.522 1.00 9.15 308 GLY A C 1
ATOM 1369 O 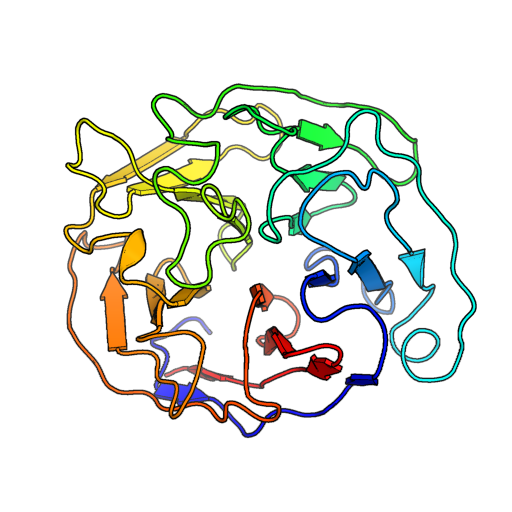O . GLY A 1 85 ? 37.713 20.347 28.306 1.00 10.35 308 GLY A O 1
ATOM 1373 N N . SER A 1 86 ? 38.239 20.766 30.444 1.00 8.47 309 SER A N 1
ATOM 1374 C CA . SER A 1 86 ? 39.347 21.636 30.088 1.00 8.38 309 SER A CA 1
ATOM 1375 C C . SER A 1 86 ? 40.660 21.053 30.590 1.00 8.14 309 SER A C 1
ATOM 1376 O O . SER A 1 86 ? 40.733 20.412 31.649 1.00 9.16 309 SER A O 1
ATOM 1384 N N . ILE A 1 87 ? 41.718 21.302 29.814 1.00 7.57 310 ILE A N 1
ATOM 1385 C CA . ILE A 1 87 ? 43.071 21.124 30.328 1.00 8.02 310 ILE A CA 1
ATOM 1386 C C . ILE A 1 87 ? 43.548 22.440 30.893 1.00 7.83 310 ILE A C 1
ATOM 1387 O O . ILE A 1 87 ? 43.327 23.492 30.281 1.00 8.77 310 ILE A O 1
ATOM 1403 N N . TYR A 1 88 ? 44.143 22.364 32.088 1.00 7.06 311 TYR A N 1
ATOM 1404 C CA . TYR A 1 88 ? 44.774 23.505 32.735 1.00 7.70 311 TYR A CA 1
ATOM 1405 C C . TYR A 1 88 ? 46.264 23.209 32.696 1.00 7.31 311 TYR A C 1
ATOM 1406 O O . TYR A 1 88 ? 46.712 22.151 33.147 1.00 7.86 311 TYR A O 1
ATOM 1424 N N . PHE A 1 89 ? 47.052 24.134 32.170 1.00 7.12 312 PHE A N 1
ATOM 1425 C CA . PHE A 1 89 ? 48.481 23.899 32.032 1.00 6.49 312 PHE A CA 1
ATOM 1426 C C . PHE A 1 89 ? 49.256 25.199 32.179 1.00 7.07 312 PHE A C 1
ATOM 1427 O O . PHE A 1 89 ? 48.703 26.294 32.059 1.00 8.16 312 PHE A O 1
ATOM 1444 N N . ASN A 1 90 ? 50.550 25.048 32.444 1.00 7.74 313 ASN A N 1
ATOM 1445 C CA . ASN A 1 90 ? 51.484 26.171 32.537 1.00 8.17 313 ASN A CA 1
ATOM 1446 C C . ASN A 1 90 ? 52.052 26.455 31.146 1.00 7.39 313 ASN A C 1
ATOM 1447 O O . ASN A 1 90 ? 52.736 25.617 30.563 1.00 8.16 313 ASN A O 1
ATOM 1458 N N . LYS A 1 91 ? 51.740 27.633 30.620 1.00 8.16 314 LYS A N 1
ATOM 1459 C CA . LYS A 1 91 ? 52.299 28.076 29.349 1.00 9.08 314 LYS A CA 1
ATOM 1460 C C . LYS A 1 91 ? 53.815 28.123 29.444 1.00 9.96 314 LYS A C 1
ATOM 1461 O O . LYS A 1 91 ? 54.374 28.590 30.432 1.00 10.00 314 LYS A O 1
ATOM 1480 N N . PHE A 1 92 ? 54.475 27.652 28.387 1.00 10.35 315 PHE A N 1
ATOM 1481 C CA . PHE A 1 92 ? 55.924 27.612 28.353 1.00 12.48 315 PHE A CA 1
ATOM 1482 C C . PHE A 1 92 ? 56.531 28.938 28.773 1.00 15.14 315 PHE A C 1
ATOM 1483 O O . PHE A 1 92 ? 56.030 30.028 28.456 1.00 14.83 315 PHE A O 1
ATOM 1500 N N . GLN A 1 93 ? 57.609 28.791 29.545 1.00 18.35 316 GLN A N 1
ATOM 1501 C CA . GLN A 1 93 ? 58.476 29.879 29.976 1.00 21.27 316 GLN A CA 1
ATOM 1502 C C . GLN A 1 93 ? 57.705 31.089 30.500 1.00 19.23 316 GLN A C 1
ATOM 1503 O O . GLN A 1 93 ? 57.955 32.268 30.186 1.00 21.86 316 GLN A O 1
ATOM 1517 N N . SER A 1 94 ? 56.829 30.780 31.420 1.00 14.97 317 SER A N 1
ATOM 1518 C CA . SER A 1 94 ? 56.002 31.796 32.029 1.00 11.91 317 SER A CA 1
ATOM 1519 C C . SER A 1 94 ? 55.424 31.235 33.304 1.00 11.54 317 SER A C 1
ATOM 1520 O O . SER A 1 94 ? 55.502 30.033 33.551 1.00 12.69 317 SER A O 1
ATOM 1528 N N . HIS A 1 95 ? 54.797 32.108 34.091 1.00 10.73 318 HIS A N 1
ATOM 1529 C CA . HIS A 1 95 ? 53.920 31.634 35.154 1.00 10.57 318 HIS A CA 1
ATOM 1530 C C . HIS A 1 95 ? 52.457 31.815 34.813 1.00 9.21 318 HIS A C 1
ATOM 1531 O O . HIS A 1 95 ? 51.609 31.985 35.699 1.00 9.53 318 HIS A O 1
ATOM 1545 N N . ILE A 1 96 ? 52.148 31.728 33.547 1.00 9.70 319 ILE A N 1
ATOM 1546 C CA . ILE A 1 96 ? 50.7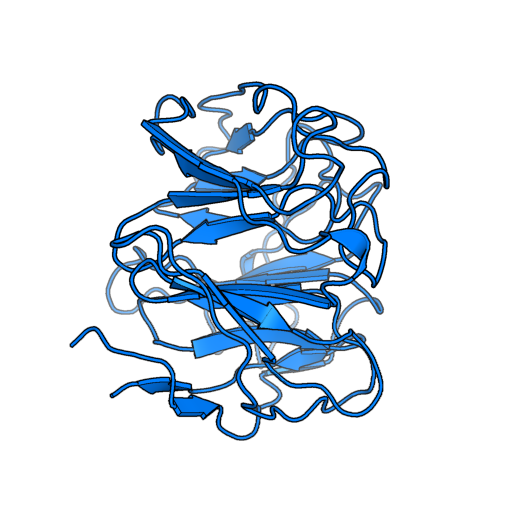65 31.823 33.069 1.00 8.23 319 ILE A CA 1
ATOM 1547 C C . ILE A 1 96 ? 50.105 30.455 33.077 1.00 8.77 319 ILE A C 1
ATOM 1548 O O . ILE A 1 96 ? 50.693 29.463 32.638 1.00 9.18 319 ILE A O 1
ATOM 1564 N N A ILE A 1 97 ? 48.868 30.392 33.590 0.64 8.78 320 ILE A N 1
ATOM 1565 N N B ILE A 1 97 ? 48.844 30.436 33.508 0.36 9.36 320 ILE A N 1
ATOM 1566 C CA A ILE A 1 97 ? 48.010 29.218 33.494 0.64 8.12 320 ILE A CA 1
ATOM 1567 C CA B ILE A 1 97 ? 47.992 29.257 33.501 0.36 9.50 320 ILE A CA 1
ATOM 1568 C C A ILE A 1 97 ? 47.025 29.469 32.374 0.64 7.32 320 ILE A C 1
ATOM 1569 C C B ILE A 1 97 ? 46.958 29.448 32.406 0.36 8.74 320 ILE A C 1
ATOM 1570 O O A ILE A 1 97 ? 46.446 30.562 32.276 0.64 7.89 320 ILE A O 1
ATOM 1571 O O B ILE A 1 97 ? 46.302 30.496 32.340 0.36 9.45 320 ILE A O 1
ATOM 1602 N N . ILE A 1 98 ? 46.784 28.421 31.579 1.00 8.47 321 ILE A N 1
ATOM 1603 C CA . ILE A 1 98 ? 45.820 28.436 30.484 1.00 8.78 321 ILE A CA 1
ATOM 1604 C C . ILE A 1 98 ? 44.744 27.389 30.761 1.00 9.12 321 ILE A C 1
ATOM 1605 O O . ILE A 1 98 ? 45.079 26.255 31.128 1.00 8.93 321 ILE A O 1
ATOM 1621 N N . ARG A 1 99 ? 43.475 27.792 30.613 1.00 8.77 322 ARG A N 1
ATOM 1622 C CA . ARG A 1 99 ? 42.345 26.885 30.605 1.00 8.14 322 ARG A CA 1
ATOM 1623 C C . ARG A 1 99 ? 41.925 26.715 29.149 1.00 8.07 322 ARG A C 1
ATOM 1624 O O . ARG A 1 99 ? 41.491 27.683 28.512 1.00 9.42 322 ARG A O 1
ATOM 1645 N N . PHE A 1 100 ? 42.060 25.499 28.630 1.00 7.86 323 PHE A N 1
ATOM 1646 C CA . PHE A 1 100 ? 41.745 25.197 27.237 1.00 8.61 323 PHE A CA 1
ATOM 1647 C C . PHE A 1 100 ? 40.662 24.131 27.187 1.00 8.57 323 PHE A C 1
ATOM 1648 O O . PHE A 1 100 ? 40.865 23.024 27.686 1.00 8.74 323 PHE A O 1
ATOM 1665 N N A ASP A 1 101 ? 39.544 24.433 26.515 0.80 8.52 324 ASP A N 1
ATOM 1666 N N B ASP A 1 101 ? 39.516 24.487 26.614 0.20 9.36 324 ASP A N 1
ATOM 1667 C CA A ASP A 1 101 ? 38.399 23.529 26.448 0.80 8.93 324 ASP A CA 1
ATOM 1668 C CA B ASP A 1 101 ? 38.422 23.547 26.440 0.20 10.04 324 ASP A CA 1
ATOM 1669 C C A ASP A 1 101 ? 38.625 22.564 25.304 0.80 9.15 324 ASP A C 1
ATOM 1670 C C B ASP A 1 101 ? 38.778 22.580 25.326 0.20 10.09 324 ASP A C 1
ATOM 1671 O O A ASP A 1 101 ? 38.668 22.977 24.141 0.80 10.38 324 ASP A O 1
ATOM 1672 O O B ASP A 1 101 ? 39.019 22.994 24.187 0.20 9.95 324 ASP A O 1
ATOM 1689 N N . LEU A 1 102 ? 38.837 21.295 25.668 1.00 10.37 325 LEU A N 1
ATOM 1690 C CA . LEU A 1 102 ? 39.374 20.320 24.737 1.00 11.79 325 LEU A CA 1
ATOM 1691 C C . LEU A 1 102 ? 38.427 20.053 23.571 1.00 11.73 325 LEU A C 1
ATOM 1692 O O . LEU A 1 102 ? 38.858 20.040 22.412 1.00 14.32 325 LEU A O 1
ATOM 1708 N N A LYS A 1 103 ? 37.147 19.864 23.840 0.49 10.68 326 LYS A N 1
ATOM 1709 N N B LYS A 1 103 ? 37.141 19.880 23.845 0.51 10.72 326 LYS A N 1
ATOM 1710 C CA A LYS A 1 103 ? 36.238 19.435 22.781 0.49 10.89 326 LYS A CA 1
ATOM 1711 C CA B LYS A 1 103 ? 36.197 19.445 22.820 0.51 10.94 326 LYS A CA 1
ATOM 1712 C C A LYS A 1 103 ? 35.708 20.572 21.925 0.49 10.16 326 LYS A C 1
ATOM 1713 C C B LYS A 1 103 ? 35.711 20.571 21.926 0.51 10.09 326 LYS A C 1
ATOM 1714 O O A LYS A 1 103 ? 34.983 20.295 20.970 0.49 10.81 326 LYS A O 1
ATOM 1715 O O B LYS A 1 103 ? 35.011 20.284 20.955 0.51 10.61 326 LYS A O 1
ATOM 1752 N N . THR A 1 104 ? 36.090 21.816 22.212 1.00 9.49 327 THR A N 1
ATOM 1753 C CA . THR A 1 104 ? 35.794 22.934 21.322 1.00 10.50 327 THR A CA 1
ATOM 1754 C C . THR A 1 104 ? 37.062 23.630 20.841 1.00 12.44 327 THR A C 1
ATOM 1755 O O . THR A 1 104 ? 36.966 24.614 20.086 1.00 14.43 327 THR A O 1
ATOM 1766 N N . GLU A 1 105 ? 38.242 23.178 21.283 1.00 12.34 328 GLU A N 1
ATOM 1767 C CA . GLU A 1 105 ? 39.537 23.757 20.893 1.00 15.14 328 GLU A CA 1
ATOM 1768 C C . GLU A 1 105 ? 39.577 25.261 21.168 1.00 15.13 328 GLU A C 1
ATOM 1769 O O . GLU A 1 105 ? 40.025 26.058 20.340 1.00 17.38 328 GLU A O 1
ATOM 1781 N N . THR A 1 106 ? 39.132 25.663 22.355 1.00 13.96 329 THR A N 1
ATOM 1782 C CA . THR A 1 106 ? 38.969 27.080 22.679 1.00 14.35 329 THR A CA 1
ATOM 1783 C C . THR A 1 106 ? 39.755 27.432 23.938 1.00 12.50 329 THR A C 1
ATOM 1784 O O . THR A 1 106 ? 39.615 26.758 24.962 1.00 12.35 329 THR A O 1
ATOM 1795 N N . ILE A 1 107 ? 40.565 28.491 23.871 1.00 12.23 330 ILE A N 1
ATOM 1796 C CA . ILE A 1 107 ? 41.121 29.049 25.096 1.00 12.10 330 ILE A CA 1
ATOM 1797 C C . ILE A 1 107 ? 40.002 29.774 25.815 1.00 11.96 330 ILE A C 1
ATOM 1798 O O . ILE A 1 107 ? 39.428 30.719 25.272 1.00 14.50 330 ILE A O 1
ATOM 1814 N N . LEU A 1 108 ? 39.693 29.353 27.028 1.00 10.69 331 LEU A N 1
ATOM 1815 C CA . LEU A 1 108 ? 38.643 30.001 27.798 1.00 10.86 331 LEU A CA 1
ATOM 1816 C C . LEU A 1 108 ? 39.190 31.018 28.775 1.00 11.05 331 LEU A C 1
ATOM 1817 O O . LEU A 1 108 ? 38.483 31.978 29.112 1.00 12.64 331 LEU A O 1
ATOM 1833 N N A LYS A 1 109 ? 40.426 30.845 29.254 0.49 11.48 332 LYS A N 1
ATOM 1834 N N B LYS A 1 109 ? 40.440 30.861 29.205 0.51 10.17 332 LYS A N 1
ATOM 1835 C CA A LYS A 1 109 ? 40.981 31.806 30.192 0.49 11.66 332 LYS A CA 1
ATOM 1836 C CA B LYS A 1 109 ? 41.017 31.827 30.114 0.51 9.37 332 LYS A CA 1
ATOM 1837 C C A LYS A 1 109 ? 42.487 31.620 30.260 0.49 11.30 332 LYS A C 1
ATOM 1838 C C B LYS A 1 109 ? 42.527 31.681 30.059 0.51 8.37 332 LYS A C 1
ATOM 1839 O O A LYS A 1 109 ? 42.994 30.486 30.219 0.49 10.27 332 LYS A O 1
ATOM 1840 O O B LYS A 1 109 ? 43.067 30.585 29.840 0.51 8.38 332 LYS A O 1
ATOM 1877 N N A THR A 1 110 ? 43.198 32.744 30.416 0.49 12.36 333 THR A N 1
ATOM 1878 N N B THR A 1 110 ? 43.214 32.809 30.269 0.51 7.57 333 THR A N 1
ATOM 1879 C CA A THR A 1 110 ? 44.648 32.752 30.615 0.49 13.76 333 THR A CA 1
ATOM 1880 C CA B THR A 1 110 ? 44.630 32.792 30.634 0.51 8.93 333 THR A CA 1
ATOM 1881 C C A THR A 1 110 ? 44.963 33.790 31.682 0.49 12.48 333 THR A C 1
ATOM 1882 C C B THR A 1 110 ? 44.807 33.736 31.811 0.51 9.63 333 THR A C 1
ATOM 1883 O O A THR A 1 110 ? 44.539 34.948 31.555 0.49 13.77 333 THR A O 1
ATOM 1884 O O B THR A 1 110 ? 44.115 34.762 31.907 0.51 10.33 333 THR A O 1
ATOM 1905 N N . ARG A 1 111 ? 45.706 33.384 32.720 1.00 10.26 334 ARG A N 1
ATOM 1906 C CA . ARG A 1 111 ? 45.982 34.265 33.830 1.00 10.41 334 ARG A CA 1
ATOM 1907 C C . ARG A 1 111 ? 47.322 33.911 34.438 1.00 10.30 334 ARG A C 1
ATOM 1908 O O . ARG A 1 111 ? 47.644 32.756 34.650 1.00 10.57 334 ARG A O 1
ATOM 1929 N N . SER A 1 112 ? 48.084 34.932 34.778 1.00 10.36 335 SER A N 1
ATOM 1930 C CA . SER A 1 112 ? 49.301 34.724 35.546 1.00 11.67 335 SER A CA 1
ATOM 1931 C C . SER A 1 112 ? 48.987 34.245 36.955 1.00 12.17 335 SER A C 1
ATOM 1932 O O . SER A 1 112 ? 48.010 34.680 37.574 1.00 15.07 335 SER A O 1
ATOM 1940 N N . LEU A 1 113 ? 49.822 33.333 37.448 1.00 10.83 336 LEU A N 1
ATOM 1941 C CA . LEU A 1 113 ? 49.760 32.854 38.822 1.00 11.23 336 LEU A CA 1
ATOM 1942 C C . LEU A 1 113 ? 50.687 33.755 39.633 1.00 11.57 336 LEU A C 1
ATOM 1943 O O . LEU A 1 113 ? 51.913 33.645 39.552 1.00 12.06 336 LEU A O 1
ATOM 1959 N N . ASP A 1 114 ? 50.087 34.658 40.405 1.00 13.49 337 ASP A N 1
ATOM 1960 C CA . ASP A 1 114 ? 50.809 35.746 41.059 1.00 14.67 337 ASP A CA 1
ATOM 1961 C C . ASP A 1 114 ? 52.056 35.243 41.775 1.00 14.47 337 ASP A C 1
ATOM 1962 O O . ASP A 1 114 ? 51.987 34.368 42.636 1.00 14.60 337 ASP A O 1
ATOM 1971 N N . TYR A 1 115 ? 53.185 35.852 41.446 1.00 14.07 338 TYR A N 1
ATOM 1972 C CA . TYR A 1 115 ? 54.460 35.672 42.122 1.00 14.25 338 TYR A CA 1
ATOM 1973 C C . TYR A 1 115 ? 55.088 34.291 41.930 1.00 12.90 338 TYR A C 1
ATOM 1974 O O . TYR A 1 115 ? 56.155 34.022 42.499 1.00 13.86 338 TYR A O 1
ATOM 1992 N N . ALA A 1 116 ? 54.478 33.393 41.176 1.00 12.06 339 ALA A N 1
ATOM 1993 C CA . ALA A 1 116 ? 55.034 32.052 41.042 1.00 11.23 339 ALA A CA 1
ATOM 1994 C C . ALA A 1 116 ? 56.347 32.074 40.282 1.00 11.51 339 ALA A C 1
ATOM 1995 O O . ALA A 1 116 ? 56.477 32.721 39.232 1.00 12.74 339 ALA A O 1
ATOM 2002 N N . GLY A 1 117 ? 57.311 31.290 40.764 1.00 11.12 340 GLY A N 1
ATOM 2003 C CA . GLY A 1 117 ? 58.502 31.061 39.987 1.00 11.54 340 GLY A CA 1
ATOM 2004 C C . GLY A 1 117 ? 58.230 30.141 38.811 1.00 11.31 340 GLY A C 1
ATOM 2005 O O . GLY A 1 117 ? 57.253 29.364 38.792 1.00 11.31 340 GLY A O 1
ATOM 2009 N N . TYR A 1 118 ? 59.097 30.234 37.805 1.00 12.14 341 TYR A N 1
ATOM 2010 C CA . TYR A 1 118 ? 58.946 29.435 36.594 1.00 13.72 341 TYR A CA 1
ATOM 2011 C C . TYR A 1 118 ? 60.316 29.255 35.949 1.00 15.49 341 TYR A C 1
ATOM 2012 O O . TYR A 1 118 ? 61.310 29.834 36.376 1.00 14.44 341 TYR A O 1
ATOM 2030 N N . ASN A 1 119 ? 60.382 28.397 34.940 1.00 18.40 342 ASN A N 1
ATOM 2031 C CA . ASN A 1 119 ? 61.638 28.275 34.173 1.00 20.92 342 ASN A CA 1
ATOM 2032 C C . ASN A 1 119 ? 62.715 27.543 35.008 1.00 18.95 342 ASN A C 1
ATOM 2033 O O . ASN A 1 119 ? 63.879 27.916 34.966 1.00 17.77 342 ASN A O 1
ATOM 2044 N N . ASN A 1 120 ? 62.352 26.493 35.769 1.00 16.23 343 ASN A N 1
ATOM 2045 C CA . ASN A 1 120 ? 63.291 25.722 36.595 1.00 16.00 343 ASN A CA 1
ATOM 2046 C C . ASN A 1 120 ? 63.904 26.607 37.684 1.00 13.80 343 ASN A C 1
ATOM 2047 O O . ASN A 1 120 ? 65.118 26.604 37.945 1.00 15.39 343 ASN A O 1
ATOM 2058 N N A MET A 1 121 ? 63.058 27.416 38.297 0.46 12.52 344 MET A N 1
ATOM 2059 N N B MET A 1 121 ? 63.064 27.450 38.268 0.54 13.01 344 MET A N 1
ATOM 2060 C CA A MET A 1 121 ? 63.407 28.159 39.490 0.46 11.64 344 MET A CA 1
ATOM 2061 C CA B MET A 1 121 ? 63.382 28.174 39.486 0.54 12.61 344 MET A CA 1
ATOM 2062 C C A MET A 1 121 ? 62.995 27.404 40.741 0.46 10.87 344 MET A C 1
ATOM 2063 C C B MET A 1 121 ? 63.013 27.339 40.699 0.54 11.58 344 MET A C 1
ATOM 2064 O O A MET A 1 121 ? 63.784 27.280 41.681 0.46 11.73 344 MET A O 1
ATOM 2065 O O B MET A 1 121 ? 63.859 27.058 41.549 0.54 13.01 344 MET A O 1
ATOM 2092 N N . TYR A 1 122 ? 61.749 26.940 40.783 1.00 10.59 345 TYR A N 1
ATOM 2093 C CA . TYR A 1 122 ? 61.201 26.180 41.901 1.00 10.07 345 TYR A CA 1
ATOM 2094 C C . TYR A 1 122 ? 60.580 24.884 41.405 1.00 9.48 345 TYR A C 1
ATOM 2095 O O . TYR A 1 122 ? 59.518 24.454 41.854 1.00 9.60 345 TYR A O 1
ATOM 2113 N N . HIS A 1 123 ? 61.251 24.257 40.469 1.00 9.71 346 HIS A N 1
ATOM 2114 C CA . HIS A 1 123 ? 60.928 22.907 40.071 1.00 9.28 346 HIS A CA 1
ATOM 2115 C C . HIS A 1 123 ? 60.906 21.987 41.275 1.00 8.72 346 HIS A C 1
ATOM 2116 O O . HIS A 1 123 ? 61.585 22.214 42.276 1.00 9.67 346 HIS A O 1
ATOM 2130 N N . TYR A 1 124 ? 60.120 20.913 41.158 1.00 7.98 347 TYR A N 1
ATOM 2131 C CA . TYR A 1 124 ? 60.368 19.769 42.007 1.00 7.99 347 TYR A CA 1
ATOM 2132 C C . TYR A 1 124 ? 61.772 19.238 41.765 1.00 8.59 347 TYR A C 1
ATOM 2133 O O . TYR A 1 124 ? 62.421 19.565 40.777 1.00 8.51 347 TYR A O 1
ATOM 2151 N N . ALA A 1 125 ? 62.219 18.345 42.645 1.00 8.59 348 ALA A N 1
ATOM 2152 C CA . ALA A 1 125 ? 63.610 17.903 42.621 1.00 9.26 348 ALA A CA 1
ATOM 2153 C C . ALA A 1 125 ? 64.001 17.246 41.312 1.00 9.25 348 ALA A C 1
ATOM 2154 O O . ALA A 1 125 ? 65.195 17.234 40.973 1.00 10.90 348 ALA A O 1
ATOM 2161 N N . TRP A 1 126 ? 63.042 16.648 40.587 1.00 8.40 349 TRP A N 1
ATOM 2162 C CA . TRP A 1 126 ? 63.371 16.005 39.327 1.00 8.40 349 TRP A CA 1
ATOM 2163 C C . TRP A 1 126 ? 63.721 16.993 38.222 1.00 9.29 349 TRP A C 1
ATOM 2164 O O . TRP A 1 126 ? 64.273 16.590 37.203 1.00 10.03 349 TRP A O 1
ATOM 2185 N N . GLY A 1 127 ? 63.373 18.259 38.390 1.00 8.36 350 GLY A N 1
ATOM 2186 C CA . GLY A 1 127 ? 63.656 19.274 37.386 1.00 7.72 350 GLY A CA 1
ATOM 2187 C C . GLY A 1 127 ? 62.553 19.390 36.350 1.00 7.89 350 GLY A C 1
ATOM 2188 O O . GLY A 1 127 ? 61.374 19.429 36.664 1.00 8.20 350 GLY A O 1
ATOM 2192 N N . GLY A 1 128 ? 62.921 19.484 35.091 1.00 8.05 351 GLY A N 1
ATOM 2193 C CA . GLY A 1 128 ? 61.937 19.424 34.016 1.00 7.91 351 GLY A CA 1
ATOM 2194 C C . GLY A 1 128 ? 60.939 20.553 33.977 1.00 8.54 351 GLY A C 1
ATOM 2195 O O . GLY A 1 128 ? 59.811 20.365 33.503 1.00 8.83 351 GLY A O 1
ATOM 2199 N N A HIS A 1 129 ? 61.344 21.740 34.384 0.60 8.57 352 HIS A N 1
ATOM 2200 N N B HIS A 1 129 ? 61.325 21.734 34.435 0.40 8.28 352 HIS A N 1
ATOM 2201 C CA A HIS A 1 129 ? 60.433 22.897 34.336 0.60 8.37 352 HIS A CA 1
ATOM 2202 C CA B HIS A 1 129 ? 60.438 22.908 34.377 0.40 7.78 352 HIS A CA 1
ATOM 2203 C C A HIS A 1 129 ? 59.124 22.604 35.070 0.60 7.54 352 HIS A C 1
ATOM 2204 C C B HIS A 1 129 ? 59.145 22.693 35.149 0.40 6.91 352 HIS A C 1
ATOM 2205 O O A HIS A 1 129 ? 58.048 23.044 34.643 0.60 8.85 352 HIS A O 1
ATOM 2206 O O B HIS A 1 129 ? 58.116 23.304 34.834 0.40 6.62 352 HIS A O 1
ATOM 2233 N N . SER A 1 130 ? 59.226 21.873 36.196 1.00 7.31 353 SER A N 1
ATOM 2234 C CA . SER A 1 130 ? 58.068 21.476 36.999 1.00 7.27 353 SER A CA 1
ATOM 2235 C C . SER A 1 130 ? 57.658 22.453 38.093 1.00 7.60 353 SER A C 1
ATOM 2236 O O . SER A 1 130 ? 57.074 22.050 39.102 1.00 8.73 353 SER A O 1
ATOM 2245 N N . ASP A 1 131 ? 57.937 23.716 37.840 1.00 8.03 354 ASP A N 1
ATOM 2246 C CA . ASP A 1 131 ? 57.706 24.789 38.811 1.00 7.79 354 ASP A CA 1
ATOM 2247 C C . ASP A 1 131 ? 56.277 24.887 39.312 1.00 7.42 354 ASP A C 1
ATOM 2248 O O . ASP A 1 131 ? 56.068 25.247 40.470 1.00 8.23 354 ASP A O 1
ATOM 2257 N N . ILE A 1 132 ? 55.287 24.635 38.454 1.00 7.27 355 ILE A N 1
ATOM 2258 C CA . ILE A 1 132 ? 53.876 24.874 38.768 1.00 7.47 355 ILE A CA 1
ATOM 2259 C C . ILE A 1 132 ? 53.095 23.591 38.506 1.00 7.35 355 ILE A C 1
ATOM 2260 O O . ILE A 1 132 ? 53.072 23.091 37.377 1.00 9.34 355 ILE A O 1
ATOM 2276 N N . ASP A 1 133 ? 52.476 23.050 39.547 1.00 6.95 356 ASP A N 1
ATOM 2277 C CA . ASP A 1 133 ? 51.730 21.795 39.472 1.00 6.95 356 ASP A CA 1
ATOM 2278 C C . ASP A 1 133 ? 50.260 22.112 39.776 1.00 7.72 356 ASP A C 1
ATOM 2279 O O . ASP A 1 133 ? 49.941 22.585 40.872 1.00 8.86 356 ASP A O 1
ATOM 2288 N N . LEU A 1 134 ? 49.400 21.860 38.819 1.00 7.07 357 LEU A N 1
ATOM 2289 C CA . LEU A 1 134 ? 47.965 22.060 38.946 1.00 7.16 357 LEU A CA 1
ATOM 2290 C C . LEU A 1 134 ? 47.292 20.726 39.217 1.00 7.86 357 LEU A C 1
ATOM 2291 O O . LEU A 1 134 ? 47.675 19.718 38.636 1.00 8.39 357 LEU A O 1
ATOM 2307 N N . MET A 1 135 ? 46.274 20.716 40.086 1.00 7.64 358 MET A N 1
ATOM 2308 C CA . MET A 1 135 ? 45.713 19.426 40.465 1.00 8.38 358 MET A CA 1
ATOM 2309 C C . MET A 1 135 ? 44.304 19.633 40.991 1.00 8.35 358 MET A C 1
ATOM 2310 O O . MET A 1 135 ? 43.903 20.751 41.319 1.00 8.62 358 MET A O 1
ATOM 2324 N N . VAL A 1 136 ? 43.550 18.531 41.036 1.00 8.32 359 VAL A N 1
ATOM 2325 C CA . VAL A 1 136 ? 42.164 18.553 41.480 1.00 8.79 359 VAL A CA 1
ATOM 2326 C C . VAL A 1 136 ? 41.976 17.534 42.598 1.00 8.86 359 VAL A C 1
ATOM 2327 O O . VAL A 1 136 ? 42.482 16.418 42.512 1.00 10.07 359 VAL A O 1
ATOM 2340 N N . ASP A 1 137 ? 41.242 17.914 43.634 1.00 9.81 360 ASP A N 1
ATOM 2341 C CA . ASP A 1 137 ? 40.851 16.968 44.675 1.00 10.57 360 ASP A CA 1
ATOM 2342 C C . ASP A 1 137 ? 39.340 17.071 44.839 1.00 10.98 360 ASP A C 1
ATOM 2343 O O . ASP A 1 137 ? 38.634 17.646 44.012 1.00 11.26 360 ASP A O 1
ATOM 2352 N N . GLU A 1 138 ? 38.844 16.523 45.938 1.00 11.61 361 GLU A N 1
ATOM 2353 C CA . GLU A 1 138 ? 37.418 16.556 46.244 1.00 12.34 361 GLU A CA 1
ATOM 2354 C C . GLU A 1 138 ? 36.833 17.965 46.284 1.00 14.13 361 GLU A C 1
ATOM 2355 O O . GLU A 1 138 ? 35.609 18.125 46.118 1.00 16.03 361 GLU A O 1
ATOM 2367 N N . ASN A 1 139 ? 37.662 18.974 46.506 1.00 14.89 362 ASN A N 1
ATOM 2368 C CA . ASN A 1 139 ? 37.238 20.345 46.740 1.00 15.72 362 ASN A CA 1
ATOM 2369 C C . ASN A 1 139 ? 37.372 21.231 45.518 1.00 15.10 362 ASN A C 1
ATOM 2370 O O . ASN A 1 139 ? 36.880 22.364 45.557 1.00 15.71 362 ASN A O 1
ATOM 2381 N N . GLY A 1 140 ? 38.056 20.779 44.465 1.00 13.62 363 GLY A N 1
ATOM 2382 C CA . GLY A 1 140 ? 38.237 21.594 43.287 1.00 13.04 363 GLY A CA 1
ATOM 2383 C C . GLY A 1 140 ? 39.681 21.679 42.846 1.00 10.70 363 GLY A C 1
ATOM 2384 O O . GLY A 1 140 ? 40.458 20.749 43.021 1.00 10.56 363 GLY A O 1
ATOM 2388 N N . LEU A 1 141 ? 40.026 22.832 42.282 1.00 10.53 364 LEU A N 1
ATOM 2389 C CA . LEU A 1 141 ? 41.292 23.057 41.584 1.00 9.67 364 LEU A CA 1
ATOM 2390 C C . LEU A 1 141 ? 42.284 23.796 42.467 1.00 9.56 364 LEU A C 1
ATOM 2391 O O . LEU A 1 141 ? 41.942 24.784 43.114 1.00 10.06 364 LEU A O 1
ATOM 2407 N N . TRP A 1 142 ? 43.544 23.353 42.379 1.00 8.83 365 TRP A N 1
ATOM 2408 C CA . TRP A 1 142 ? 44.637 23.876 43.176 1.00 9.14 365 TRP A CA 1
ATOM 2409 C C . TRP A 1 142 ? 45.886 24.089 42.332 1.00 8.83 365 TRP A C 1
ATOM 2410 O O . TRP A 1 142 ? 46.095 23.403 41.332 1.00 9.34 365 TRP A O 1
ATOM 2431 N N . ALA A 1 143 ? 46.719 25.036 42.768 1.00 8.31 366 ALA A N 1
ATOM 2432 C CA . ALA A 1 143 ? 48.080 25.199 42.253 1.00 8.41 366 ALA A CA 1
ATOM 2433 C C . ALA A 1 143 ? 49.083 25.016 43.383 1.00 8.56 366 ALA A C 1
ATOM 2434 O O . ALA A 1 143 ? 48.892 25.542 44.490 1.00 9.68 366 ALA A O 1
ATOM 2441 N N . VAL A 1 144 ? 50.149 24.279 43.073 1.00 8.58 367 VAL A N 1
ATOM 2442 C CA . VAL A 1 144 ? 51.261 24.031 43.980 1.00 8.61 367 VAL A CA 1
ATOM 2443 C C . VAL A 1 144 ? 52.506 24.574 43.296 1.00 7.96 367 VAL A C 1
ATOM 2444 O O . VAL A 1 144 ? 52.800 24.192 42.161 1.00 8.62 367 VAL A O 1
ATOM 2457 N N . TYR A 1 145 ? 53.179 25.526 43.939 1.00 8.19 368 TYR A N 1
ATOM 2458 C CA . TYR A 1 145 ? 54.212 26.327 43.305 1.00 7.86 368 TYR A CA 1
ATOM 2459 C C . TYR A 1 145 ? 55.108 26.863 44.399 1.00 7.80 368 TYR A C 1
ATOM 2460 O O . TYR A 1 145 ? 55.040 26.405 45.539 1.00 9.23 368 TYR A O 1
ATOM 2478 N N . ALA A 1 146 ? 55.958 27.843 44.082 1.00 8.92 369 ALA A N 1
ATOM 2479 C CA . ALA A 1 146 ? 56.679 28.535 45.128 1.00 9.21 369 ALA A CA 1
ATOM 2480 C C . ALA A 1 146 ? 56.915 29.966 44.672 1.00 9.09 369 ALA A C 1
ATOM 2481 O O . ALA A 1 146 ? 56.728 30.303 43.500 1.00 9.95 369 ALA A O 1
ATOM 2488 N N . THR A 1 147 ? 57.283 30.825 45.627 1.00 10.61 370 THR A N 1
ATOM 2489 C CA . THR A 1 147 ? 57.512 32.237 45.381 1.00 11.33 370 THR A CA 1
ATOM 2490 C C . THR A 1 147 ? 58.806 32.663 46.071 1.00 12.67 370 THR A C 1
ATOM 2491 O O . THR A 1 147 ? 59.256 32.039 47.035 1.00 12.97 370 THR A O 1
ATOM 2502 N N A ASN A 1 148 ? 59.377 33.762 45.593 0.58 14.12 371 ASN A N 1
ATOM 2503 N N B ASN A 1 148 ? 59.394 33.741 45.542 0.42 13.36 371 ASN A N 1
ATOM 2504 C CA A ASN A 1 148 ? 60.566 34.293 46.236 0.58 16.56 371 ASN A CA 1
ATOM 2505 C CA B ASN A 1 148 ? 60.546 34.364 46.181 0.42 14.70 371 ASN A CA 1
ATOM 2506 C C A ASN A 1 148 ? 60.253 34.864 47.612 0.58 16.70 371 ASN A C 1
ATOM 2507 C C B ASN A 1 148 ? 60.212 34.779 47.608 0.42 15.67 371 ASN A C 1
ATOM 2508 O O A ASN A 1 148 ? 61.096 34.799 48.515 0.58 17.17 371 ASN A O 1
ATOM 2509 O O B ASN A 1 148 ? 60.977 34.503 48.540 0.42 15.66 371 ASN A O 1
ATOM 2530 N N . GLN A 1 149 ? 59.044 35.405 47.797 1.00 16.95 372 GLN A N 1
ATOM 2531 C CA . GLN A 1 149 ? 58.667 35.933 49.102 1.00 19.10 372 GLN A CA 1
ATOM 2532 C C . GLN A 1 149 ? 58.485 34.827 50.136 1.00 17.85 372 GLN A C 1
ATOM 2533 O O . GLN A 1 149 ? 58.673 35.060 51.328 1.00 18.95 372 GLN A O 1
ATOM 2547 N N . ASN A 1 150 ? 58.133 33.617 49.702 1.00 15.74 373 ASN A N 1
ATOM 2548 C CA . ASN A 1 150 ? 58.099 32.455 50.584 1.00 15.20 373 ASN A CA 1
ATOM 2549 C C . ASN A 1 150 ? 59.393 31.657 50.547 1.00 15.12 373 ASN A C 1
ATOM 2550 O O . ASN A 1 150 ? 59.396 30.487 50.935 1.00 15.23 373 ASN A O 1
ATOM 2561 N N . ALA A 1 151 ? 60.500 32.298 50.134 1.00 15.52 374 ALA A N 1
ATOM 2562 C CA . ALA A 1 151 ? 61.853 31.724 50.180 1.00 15.69 374 ALA A CA 1
ATOM 2563 C C . ALA A 1 151 ? 61.972 30.407 49.420 1.00 14.12 374 ALA A C 1
ATOM 2564 O O . ALA A 1 151 ? 62.798 29.562 49.763 1.00 15.29 374 ALA A O 1
ATOM 2571 N N . GLY A 1 152 ? 61.185 30.234 48.356 1.00 12.88 375 GLY A N 1
ATOM 2572 C CA . GLY A 1 152 ? 61.211 29.009 47.578 1.00 12.26 375 GLY A CA 1
ATOM 2573 C C . GLY A 1 152 ? 60.508 27.855 48.226 1.00 12.09 375 GLY A C 1
ATOM 2574 O O . GLY A 1 152 ? 60.540 26.748 47.679 1.00 11.77 375 GLY A O 1
ATOM 2578 N N . ASN A 1 153 ? 59.839 28.091 49.343 1.00 11.84 376 ASN A N 1
ATOM 2579 C CA . ASN A 1 153 ? 59.049 27.042 49.958 1.00 11.51 376 ASN A CA 1
ATOM 2580 C C . ASN A 1 153 ? 57.693 26.927 49.272 1.00 10.79 376 ASN A C 1
ATOM 2581 O O . ASN A 1 153 ? 57.158 27.906 48.729 1.00 10.99 376 ASN A O 1
ATOM 2592 N N . ILE A 1 154 ? 57.149 25.706 49.269 1.00 10.37 377 ILE A N 1
ATOM 2593 C CA . ILE A 1 154 ? 55.898 25.459 48.574 1.00 9.94 377 ILE A CA 1
ATOM 2594 C C . ILE A 1 154 ? 54.830 26.423 49.052 1.00 9.85 377 ILE A C 1
ATOM 2595 O O . ILE A 1 154 ? 54.633 26.650 50.255 1.00 10.62 377 ILE A O 1
ATOM 2611 N N . VAL A 1 155 ? 54.102 26.954 48.077 1.00 9.61 378 VAL A N 1
ATOM 2612 C CA . VAL A 1 155 ? 52.895 27.745 48.258 1.00 9.52 378 VAL A CA 1
ATOM 2613 C C . VAL A 1 155 ? 51.759 26.959 47.607 1.00 9.11 378 VAL A C 1
ATOM 2614 O O . VAL A 1 155 ? 51.916 26.397 46.518 1.00 9.40 378 VAL A O 1
ATOM 2627 N N . ILE A 1 156 ? 50.603 26.929 48.282 1.00 9.71 379 ILE A N 1
ATOM 2628 C CA . ILE A 1 156 ? 49.395 26.258 47.794 1.00 10.09 379 ILE A CA 1
ATOM 2629 C C . ILE A 1 156 ? 48.362 27.349 47.576 1.00 10.56 379 ILE A C 1
ATOM 2630 O O . ILE A 1 156 ? 48.131 28.158 48.477 1.00 11.49 379 ILE A O 1
ATOM 2646 N N . SER A 1 157 ? 47.736 27.365 46.404 1.00 9.83 380 SER A N 1
ATOM 2647 C CA . SER A 1 157 ? 46.561 28.209 46.229 1.00 10.18 380 SER A CA 1
ATOM 2648 C C . SER A 1 157 ? 45.382 27.408 45.700 1.00 10.04 380 SER A C 1
ATOM 2649 O O . SER A 1 157 ? 45.526 26.567 44.804 1.00 10.60 380 SER A O 1
ATOM 2657 N N . LYS A 1 158 ? 44.214 27.702 46.246 1.00 10.80 381 LYS A N 1
ATOM 2658 C CA . LYS A 1 158 ? 42.964 27.239 45.672 1.00 11.46 381 LYS A CA 1
ATOM 2659 C C . LYS A 1 158 ? 42.580 28.203 44.563 1.00 11.45 381 LYS A C 1
ATOM 2660 O O . LYS A 1 158 ? 42.653 29.421 44.748 1.00 12.39 381 LYS A O 1
ATOM 2679 N N . LEU A 1 159 ? 42.227 27.668 43.408 1.00 10.27 382 LEU A N 1
ATOM 2680 C CA . LEU A 1 159 ? 41.919 28.487 42.240 1.00 11.33 382 LEU A CA 1
ATOM 2681 C C . LEU A 1 159 ? 40.458 28.366 41.833 1.00 11.03 382 LEU A C 1
ATOM 2682 O O . LEU A 1 159 ? 39.858 27.284 41.903 1.00 12.23 382 LEU A O 1
ATOM 2698 N N . ASP A 1 160 ? 39.925 29.468 41.304 1.00 11.85 383 ASP A N 1
ATOM 2699 C CA . ASP A 1 160 ? 38.617 29.439 40.652 1.00 11.79 383 ASP A CA 1
ATOM 2700 C C . ASP A 1 160 ? 38.795 28.792 39.281 1.00 10.95 383 ASP A C 1
ATOM 2701 O O . ASP A 1 160 ? 39.617 29.275 38.488 1.00 11.40 383 ASP A O 1
ATOM 2710 N N . PRO A 1 161 ? 38.066 27.716 38.956 1.00 11.18 384 PRO A N 1
ATOM 2711 C CA . PRO A 1 161 ? 38.321 27.015 37.686 1.00 11.52 384 PRO A CA 1
ATOM 2712 C C . PRO A 1 161 ? 37.879 27.775 36.464 1.00 11.02 384 PRO A C 1
ATOM 2713 O O . PRO A 1 161 ? 38.214 27.342 35.340 1.00 11.36 384 PRO A O 1
ATOM 2724 N N . VAL A 1 162 ? 37.111 28.851 36.620 1.00 10.86 385 VAL A N 1
ATOM 2725 C CA . VAL A 1 162 ? 36.654 29.647 35.489 1.00 10.97 385 VAL A CA 1
ATOM 2726 C C . VAL A 1 162 ? 37.504 30.897 35.336 1.00 10.75 385 VAL A C 1
ATOM 2727 O O . VAL A 1 162 ? 38.047 31.162 34.268 1.00 12.15 385 VAL A O 1
ATOM 2740 N N . SER A 1 163 ? 37.666 31.667 36.407 1.00 11.01 386 SER A N 1
ATOM 2741 C CA . SER A 1 163 ? 38.407 32.924 36.301 1.00 11.66 386 SER A CA 1
ATOM 2742 C C . SER A 1 163 ? 39.912 32.758 36.469 1.00 10.91 386 SER A C 1
ATOM 2743 O O . SER A 1 163 ? 40.666 33.689 36.131 1.00 12.21 386 SER A O 1
ATOM 2751 N N . LEU A 1 164 ? 40.358 31.623 37.018 1.00 10.48 387 LEU A N 1
ATOM 2752 C CA . LEU A 1 164 ? 41.747 31.351 37.388 1.00 11.24 387 LEU A CA 1
ATOM 2753 C C . LEU A 1 164 ? 42.260 32.259 38.498 1.00 12.21 387 LEU A C 1
ATOM 2754 O O . LEU A 1 164 ? 43.461 32.279 38.760 1.00 12.58 387 LEU A O 1
ATOM 2770 N N A GLN A 1 165 ? 41.385 32.998 39.164 0.53 12.47 388 GLN A N 1
ATOM 2771 N N B GLN A 1 165 ? 41.378 32.995 39.158 0.47 12.66 388 GLN A N 1
ATOM 2772 C CA A GLN A 1 165 ? 41.815 33.815 40.285 0.53 13.10 388 GLN A CA 1
ATOM 2773 C CA B GLN A 1 165 ? 41.782 33.780 40.309 0.47 13.48 388 GLN A CA 1
ATOM 2774 C C A GLN A 1 165 ? 42.110 32.959 41.509 0.53 12.48 388 GLN A C 1
ATOM 2775 C C B GLN A 1 165 ? 42.198 32.882 41.462 0.47 12.52 388 GLN A C 1
ATOM 2776 O O A GLN A 1 165 ? 41.453 31.947 41.773 0.53 12.04 388 GLN A O 1
ATOM 2777 O O B GLN A 1 165 ? 41.725 31.751 41.616 0.47 11.92 388 GLN A O 1
ATOM 2804 N N . ILE A 1 166 ? 43.103 33.406 42.277 1.00 13.26 389 ILE A N 1
ATOM 2805 C CA . ILE A 1 166 ? 43.438 32.772 43.542 1.00 13.75 389 ILE A CA 1
ATOM 2806 C C . ILE A 1 166 ? 42.357 33.086 44.561 1.00 14.50 389 ILE A C 1
ATOM 2807 O O . ILE A 1 166 ? 42.077 34.255 44.844 1.00 16.48 389 ILE A O 1
ATOM 2823 N N . LEU A 1 167 ? 41.797 32.029 45.160 1.00 13.51 390 LEU A N 1
ATOM 2824 C CA . LEU A 1 167 ? 40.763 32.187 46.174 1.00 13.91 390 LEU A CA 1
ATOM 2825 C C . LEU A 1 167 ? 41.314 32.196 47.590 1.00 14.76 390 LEU A C 1
ATOM 2826 O O . LEU A 1 167 ? 40.763 32.878 48.464 1.00 16.23 390 LEU A O 1
ATOM 2842 N N . GLN A 1 168 ? 42.371 31.438 47.838 1.00 14.26 391 GLN A N 1
ATOM 2843 C CA . GLN A 1 168 ? 43.040 31.394 49.130 1.00 14.07 391 GLN A CA 1
ATOM 2844 C C . GLN A 1 168 ? 44.429 30.811 48.883 1.00 12.61 391 GLN A C 1
ATOM 2845 O O . GLN A 1 168 ? 44.625 30.008 47.956 1.00 12.12 391 GLN A O 1
ATOM 2859 N N . THR A 1 169 ? 45.391 31.243 49.711 1.00 13.62 392 THR A N 1
ATOM 2860 C CA . THR A 1 169 ? 46.775 30.816 49.614 1.00 13.39 392 THR A CA 1
ATOM 2861 C C . THR A 1 169 ? 47.279 30.380 50.978 1.00 13.37 392 THR A C 1
ATOM 2862 O O . THR A 1 169 ? 46.884 30.946 51.995 1.00 15.06 392 THR A O 1
ATOM 2873 N N . TRP A 1 170 ? 48.140 29.362 50.987 1.00 13.03 393 TRP A N 1
ATOM 2874 C CA . TRP A 1 170 ? 48.839 28.913 52.183 1.00 12.86 393 TRP A CA 1
ATOM 2875 C C . TRP A 1 170 ? 50.325 28.867 51.878 1.00 12.88 393 TRP A C 1
ATOM 2876 O O . TRP A 1 170 ? 50.727 28.279 50.866 1.00 13.10 393 TRP A O 1
ATOM 2897 N N . ASN A 1 171 ? 51.127 29.399 52.780 1.00 13.17 394 ASN A N 1
ATOM 2898 C CA . ASN A 1 171 ? 52.586 29.348 52.659 1.00 14.19 394 ASN A CA 1
ATOM 2899 C C . ASN A 1 171 ? 53.091 28.215 53.538 1.00 14.38 394 ASN A C 1
ATOM 2900 O O . ASN A 1 171 ? 52.990 28.290 54.770 1.00 16.75 394 ASN A O 1
ATOM 2910 N N . THR A 1 172 ? 53.627 27.163 52.922 1.00 14.00 395 THR A N 1
ATOM 2911 C CA . THR A 1 172 ? 54.287 26.119 53.710 1.00 14.04 395 THR A CA 1
ATOM 2912 C C . THR A 1 172 ? 55.727 26.537 53.992 1.00 15.53 395 THR A C 1
ATOM 2913 O O . THR A 1 172 ? 56.225 27.530 53.476 1.00 16.05 395 THR A O 1
ATOM 2924 N N . SER A 1 173 ? 56.416 25.755 54.799 1.00 17.68 396 SER A N 1
ATOM 2925 C CA A SER A 1 173 ? 57.843 25.994 55.020 0.62 18.33 396 SER A CA 1
ATOM 2926 C CA B SER A 1 173 ? 57.839 26.002 55.015 0.38 18.96 396 SER A CA 1
ATOM 2927 C C . SER A 1 173 ? 58.720 24.908 54.402 1.00 17.00 396 SER A C 1
ATOM 2928 O O . SER A 1 173 ? 59.890 24.794 54.751 1.00 16.57 396 SER A O 1
ATOM 2941 N N . TYR A 1 174 ? 58.188 24.139 53.419 1.00 14.42 397 TYR A N 1
ATOM 2942 C CA . TYR A 1 174 ? 58.945 23.050 52.818 1.00 13.58 397 TYR A CA 1
ATOM 2943 C C . TYR A 1 174 ? 59.526 23.479 51.476 1.00 12.34 397 TYR A C 1
ATOM 2944 O O . TYR A 1 174 ? 58.755 23.903 50.597 1.00 12.08 397 TYR A O 1
ATOM 2962 N N . PRO A 1 175 ? 60.835 23.357 51.248 1.00 12.24 398 PRO A N 1
ATOM 2963 C CA . PRO A 1 175 ? 61.421 23.858 49.984 1.00 11.25 398 PRO A CA 1
ATOM 2964 C C . PRO A 1 175 ? 60.968 23.043 48.779 1.00 10.45 398 PRO A C 1
ATOM 2965 O O . PRO A 1 175 ? 61.155 21.838 48.744 1.00 11.46 398 PRO A O 1
ATOM 2976 N N . LYS A 1 176 ? 60.390 23.712 47.768 1.00 9.48 399 LYS A N 1
ATOM 2977 C CA . LYS A 1 176 ? 59.814 22.955 46.651 1.00 9.31 399 LYS A CA 1
ATOM 2978 C C . LYS A 1 176 ? 60.869 22.137 45.913 1.00 9.15 399 LYS A C 1
ATOM 2979 O O . LYS A 1 176 ? 60.579 21.028 45.457 1.00 9.70 399 LYS A O 1
ATOM 2998 N N . ARG A 1 177 ? 62.087 22.663 45.798 1.00 9.60 400 ARG A N 1
ATOM 2999 C CA . ARG A 1 177 ? 63.156 21.945 45.114 1.00 10.69 400 ARG A CA 1
ATOM 3000 C C . ARG A 1 177 ? 63.572 20.684 45.840 1.00 10.92 400 ARG A C 1
ATOM 3001 O O . ARG A 1 177 ? 64.243 19.855 45.231 1.00 12.61 400 ARG A O 1
ATOM 3022 N N . SER A 1 178 ? 63.186 20.511 47.099 1.00 11.28 401 SER A N 1
ATOM 3023 C CA . SER A 1 178 ? 63.436 19.293 47.857 1.00 12.37 401 SER A CA 1
ATOM 3024 C C . SER A 1 178 ? 62.268 18.333 47.838 1.00 11.96 401 SER A C 1
ATOM 3025 O O . SER A 1 178 ? 62.321 17.300 48.517 1.00 14.25 401 SER A O 1
ATOM 3033 N N . ALA A 1 179 ? 61.188 18.660 47.139 1.00 9.79 402 ALA A N 1
ATOM 3034 C CA . ALA A 1 179 ? 60.053 17.755 46.991 1.00 9.59 402 ALA A CA 1
ATOM 3035 C C . ALA A 1 179 ? 60.231 16.961 45.715 1.00 9.33 402 ALA A C 1
ATOM 3036 O O . ALA A 1 179 ? 60.451 17.544 44.663 1.00 10.34 402 ALA A O 1
ATOM 3043 N N . GLY A 1 180 ? 60.109 15.640 45.777 1.00 9.26 403 GLY A N 1
ATOM 3044 C CA . GLY A 1 180 ? 60.131 14.913 44.523 1.00 8.70 403 GLY A CA 1
ATOM 3045 C C . GLY A 1 180 ? 58.940 15.211 43.635 1.00 8.47 403 GLY A C 1
ATOM 3046 O O . GLY A 1 180 ? 59.054 15.261 42.392 1.00 9.35 403 GLY A O 1
ATOM 3050 N N . GLU A 1 181 ? 57.795 15.417 44.276 1.00 8.53 404 GLU A N 1
ATOM 3051 C CA . GLU A 1 181 ? 56.503 15.651 43.656 1.00 7.82 404 GLU A CA 1
ATOM 3052 C C . GLU A 1 181 ? 55.550 15.901 44.818 1.00 8.24 404 GLU A C 1
ATOM 3053 O O . GLU A 1 181 ? 55.935 15.837 45.994 1.00 8.91 404 GLU A O 1
ATOM 3065 N N . ALA A 1 182 ? 54.299 16.202 44.495 1.00 8.02 405 ALA A N 1
ATOM 3066 C CA . ALA A 1 182 ? 53.299 16.451 45.518 1.00 8.04 405 ALA A CA 1
ATOM 3067 C C . ALA A 1 182 ? 51.901 16.254 44.943 1.00 7.58 405 ALA A C 1
ATOM 3068 O O . ALA A 1 182 ? 51.688 16.405 43.729 1.00 8.57 405 ALA A O 1
ATOM 3075 N N . PHE A 1 183 ? 50.965 15.959 45.830 1.00 8.31 406 PHE A N 1
ATOM 3076 C CA . PHE A 1 183 ? 49.585 15.751 45.443 1.00 8.68 406 PHE A CA 1
ATOM 3077 C C . PHE A 1 183 ? 48.695 16.136 46.625 1.00 9.70 406 PHE A C 1
ATOM 3078 O O . PHE A 1 183 ? 49.132 16.161 47.781 1.00 11.11 406 PHE A O 1
ATOM 3095 N N . ILE A 1 184 ? 47.441 16.458 46.336 1.00 9.44 407 ILE A N 1
ATOM 3096 C CA . ILE A 1 184 ? 46.470 16.872 47.340 1.00 10.10 407 ILE A CA 1
ATOM 3097 C C . ILE A 1 184 ? 45.334 15.859 47.408 1.00 10.62 407 ILE A C 1
ATOM 3098 O O . ILE A 1 184 ? 44.741 15.499 46.384 1.00 10.76 407 ILE A O 1
ATOM 3114 N N . ILE A 1 185 ? 45.023 15.416 48.622 1.00 11.09 408 ILE A N 1
ATOM 3115 C CA . ILE A 1 185 ? 43.850 14.589 48.890 1.00 12.43 408 ILE A CA 1
ATOM 3116 C C . ILE A 1 185 ? 43.075 15.272 49.997 1.00 12.56 408 ILE A C 1
ATOM 3117 O O . ILE A 1 185 ? 43.619 15.552 51.065 1.00 13.16 408 ILE A O 1
ATOM 3133 N N . CYS A 1 186 ? 41.797 15.525 49.774 1.00 13.56 409 CYS A N 1
ATOM 3134 C CA . CYS A 1 186 ? 40.948 16.066 50.841 1.00 15.60 409 CYS A CA 1
ATOM 3135 C C . CYS A 1 186 ? 41.562 17.282 51.527 1.00 14.96 409 CYS A C 1
ATOM 3136 O O . CYS A 1 186 ? 41.509 17.431 52.758 1.00 16.33 409 CYS A O 1
ATOM 3143 N N . GLY A 1 187 ? 42.136 18.180 50.719 1.00 14.10 410 GLY A N 1
ATOM 3144 C CA . GLY A 1 187 ? 42.668 19.431 51.215 1.00 14.02 410 GLY A CA 1
ATOM 3145 C C . GLY A 1 187 ? 44.022 19.340 51.900 1.00 13.35 410 GLY A C 1
ATOM 3146 O O . GLY A 1 187 ? 44.532 20.360 52.398 1.00 14.90 410 GLY A O 1
ATOM 3150 N N . THR A 1 188 ? 44.640 18.172 51.924 1.00 12.15 411 THR A N 1
ATOM 3151 C CA . THR A 1 188 ? 45.972 18.009 52.480 1.00 12.01 411 THR A CA 1
ATOM 3152 C C . THR A 1 188 ? 46.967 17.815 51.346 1.00 10.74 411 THR A C 1
ATOM 3153 O O . THR A 1 188 ? 46.784 16.949 50.476 1.00 11.34 411 THR A O 1
ATOM 3164 N N . LEU A 1 189 ? 48.046 18.585 51.413 1.00 10.75 412 LEU A N 1
ATOM 3165 C CA . LEU A 1 189 ? 49.175 18.435 50.523 1.00 9.94 412 LEU A CA 1
ATOM 3166 C C . LEU A 1 189 ? 50.120 17.383 51.062 1.00 10.06 412 LEU A C 1
ATOM 3167 O O . LEU A 1 189 ? 50.629 17.503 52.176 1.00 11.71 412 LEU A O 1
ATOM 3183 N N . TYR A 1 190 ? 50.387 16.395 50.246 1.00 9.99 413 TYR A N 1
ATOM 3184 C CA . TYR A 1 190 ? 51.345 15.340 50.528 1.00 9.28 413 TYR A CA 1
ATOM 3185 C C . TYR A 1 190 ? 52.546 15.528 49.630 1.00 9.49 413 TYR A C 1
ATOM 3186 O O . TYR A 1 190 ? 52.409 15.665 48.412 1.00 10.53 413 TYR A O 1
ATOM 3204 N N . VAL A 1 191 ? 53.732 15.475 50.216 1.00 8.89 414 VAL A N 1
ATOM 3205 C CA . VAL A 1 191 ? 54.985 15.786 49.540 1.00 9.04 414 VAL A CA 1
ATOM 3206 C C . VAL A 1 191 ? 55.915 14.580 49.613 1.00 9.29 414 VAL A C 1
ATOM 3207 O O . VAL A 1 191 ? 56.099 13.999 50.698 1.00 10.23 414 VAL A O 1
ATOM 3220 N N . THR A 1 192 ? 56.510 14.213 48.466 1.00 9.01 415 THR A N 1
ATOM 3221 C CA . THR A 1 192 ? 57.411 13.064 48.433 1.00 9.70 415 THR A CA 1
ATOM 3222 C C . THR A 1 192 ? 58.865 13.483 48.693 1.00 10.62 415 THR A C 1
ATOM 3223 O O . THR A 1 192 ? 59.276 14.643 48.517 1.00 10.31 415 THR A O 1
ATOM 3234 N N . ASN A 1 193 ? 5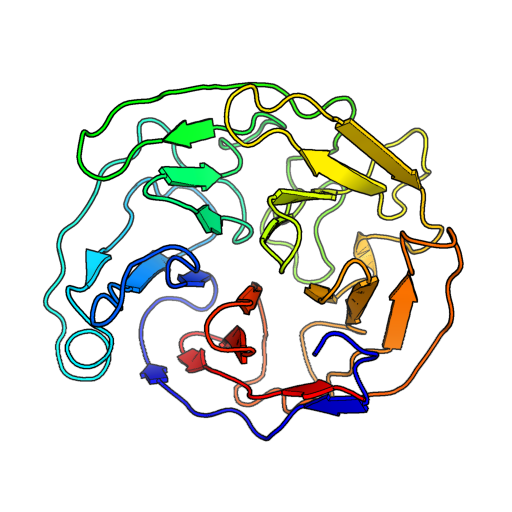9.663 12.485 49.099 1.00 11.51 416 ASN A N 1
ATOM 3235 C CA . ASN A 1 193 ? 61.043 12.705 49.518 1.00 13.21 416 ASN A CA 1
ATOM 3236 C C . ASN A 1 193 ? 62.033 12.810 48.368 1.00 13.42 416 ASN A C 1
ATOM 3237 O O . ASN A 1 193 ? 63.196 13.158 48.625 1.00 14.72 416 ASN A O 1
ATOM 3248 N N . GLY A 1 194 ? 61.639 12.485 47.141 1.00 11.76 417 GLY A N 1
ATOM 3249 C CA . GLY A 1 194 ? 62.557 12.433 46.024 1.00 11.82 417 GLY A CA 1
ATOM 3250 C C . GLY A 1 194 ? 61.898 11.725 44.871 1.00 11.40 417 GLY A C 1
ATOM 3251 O O . GLY A 1 194 ? 60.752 11.305 44.956 1.00 11.65 417 GLY A O 1
ATOM 3255 N N . TYR A 1 195 ? 62.648 11.599 43.791 1.00 11.98 418 TYR A N 1
ATOM 3256 C CA . TYR A 1 195 ? 62.118 11.112 42.528 1.00 11.82 418 TYR A CA 1
ATOM 3257 C C . TYR A 1 195 ? 62.766 9.811 42.088 1.00 11.95 418 TYR A C 1
ATOM 3258 O O . TYR A 1 195 ? 62.378 9.247 41.060 1.00 11.88 418 TYR A O 1
ATOM 3276 N N . SER A 1 196 ? 63.759 9.343 42.819 1.00 13.36 419 SER A N 1
ATOM 3277 C CA A SER A 1 196 ? 64.527 8.172 42.470 0.82 15.25 419 SER A CA 1
ATOM 3278 C CA B SER A 1 196 ? 64.524 8.164 42.470 0.18 15.49 419 SER A CA 1
ATOM 3279 C C . SER A 1 196 ? 64.767 7.380 43.749 1.00 16.68 419 SER A C 1
ATOM 3280 O O . SER A 1 196 ? 64.532 7.869 44.865 1.00 19.35 419 SER A O 1
ATOM 3293 N N . GLY A 1 197 ? 65.261 6.159 43.605 1.00 16.35 420 GLY A N 1
ATOM 3294 C CA . GLY A 1 197 ? 65.521 5.348 44.760 1.00 17.75 420 GLY A CA 1
ATOM 3295 C C . GLY A 1 197 ? 64.239 5.004 45.486 1.00 17.60 420 GLY A C 1
ATOM 3296 O O . GLY A 1 197 ? 63.191 4.806 44.888 1.00 18.93 420 GLY A O 1
ATOM 3300 N N . GLY A 1 198 ? 64.332 4.915 46.795 1.00 18.67 421 GLY A N 1
ATOM 3301 C CA . GLY A 1 198 ? 63.214 4.517 47.633 1.00 18.03 421 GLY A CA 1
ATOM 3302 C C . GLY A 1 198 ? 62.313 5.689 47.980 1.00 18.58 421 GLY A C 1
ATOM 3303 O O . GLY A 1 198 ? 62.582 6.477 48.886 1.00 22.55 421 GLY A O 1
ATOM 3307 N N . THR A 1 199 ? 61.221 5.801 47.264 1.00 14.77 422 THR A N 1
ATOM 3308 C CA . THR A 1 199 ? 60.306 6.919 47.390 1.00 13.10 422 THR A CA 1
ATOM 3309 C C . THR A 1 199 ? 59.334 6.749 48.556 1.00 12.91 422 THR A C 1
ATOM 3310 O O . THR A 1 199 ? 58.843 5.657 48.844 1.00 14.00 422 THR A O 1
ATOM 3321 N N . LYS A 1 200 ? 58.995 7.871 49.169 1.00 12.26 423 LYS A N 1
ATOM 3322 C CA A LYS A 1 200 ? 58.013 7.887 50.246 0.50 12.21 423 LYS A CA 1
ATOM 3323 C CA B LYS A 1 200 ? 58.013 7.889 50.246 0.50 12.37 423 LYS A CA 1
ATOM 3324 C C . LYS A 1 200 ? 57.335 9.246 50.264 1.00 11.90 423 LYS A C 1
ATOM 3325 O O . LYS A 1 200 ? 57.936 10.260 49.899 1.00 11.68 423 LYS A O 1
ATOM 3360 N N . VAL A 1 201 ? 56.080 9.258 50.698 1.00 10.98 424 VAL A N 1
ATOM 3361 C CA . VAL A 1 201 ? 55.463 10.504 51.135 1.00 11.15 424 VAL A CA 1
ATOM 3362 C C . VAL A 1 201 ? 56.015 10.772 52.526 1.00 11.30 424 VAL A C 1
ATOM 3363 O O . VAL A 1 201 ? 55.900 9.922 53.405 1.00 13.19 424 VAL A O 1
ATOM 3376 N N . HIS A 1 202 ? 56.599 11.945 52.738 1.00 11.30 425 HIS A N 1
ATOM 3377 C CA . HIS A 1 202 ? 57.241 12.227 54.013 1.00 11.64 425 HIS A CA 1
ATOM 3378 C C . HIS A 1 202 ? 56.850 13.546 54.657 1.00 12.02 425 HIS A C 1
ATOM 3379 O O . HIS A 1 202 ? 57.333 13.830 55.750 1.00 12.82 425 HIS A O 1
ATOM 3393 N N . TYR A 1 203 ? 55.947 14.314 54.053 1.00 11.95 426 TYR A N 1
ATOM 3394 C CA . TYR A 1 203 ? 55.520 15.591 54.618 1.00 11.91 426 TYR A CA 1
ATOM 3395 C C . TYR A 1 203 ? 54.085 15.843 54.208 1.00 11.87 426 TYR A C 1
ATOM 3396 O O . TYR A 1 203 ? 53.705 15.551 53.077 1.00 12.70 426 TYR A O 1
ATOM 3414 N N . ALA A 1 204 ? 53.299 16.341 55.158 1.00 11.79 427 ALA A N 1
ATOM 3415 C CA . ALA A 1 204 ? 51.904 16.665 54.910 1.00 12.60 427 ALA A CA 1
ATOM 3416 C C . ALA A 1 204 ? 51.593 18.036 55.475 1.00 12.91 427 ALA A C 1
ATOM 3417 O O . ALA A 1 204 ? 51.958 18.337 56.621 1.00 14.50 427 ALA A O 1
ATOM 3424 N N . TYR A 1 205 ? 50.903 18.846 54.671 1.00 12.09 428 TYR A N 1
ATOM 3425 C CA . TYR A 1 205 ? 50.436 20.167 55.080 1.00 12.04 428 TYR A CA 1
ATOM 3426 C C . TYR A 1 205 ? 48.919 20.183 54.989 1.00 12.28 428 TYR A C 1
ATOM 3427 O O . TYR A 1 205 ? 48.359 19.954 53.916 1.00 12.72 428 TYR A O 1
ATOM 3445 N N A GLN A 1 206 ? 48.250 20.449 56.101 0.64 12.66 429 GLN A N 1
ATOM 3446 N N B GLN A 1 206 ? 48.272 20.432 56.133 0.36 11.83 429 GLN A N 1
ATOM 3447 C CA A GLN A 1 206 ? 46.791 20.419 56.140 0.64 14.66 429 GLN A CA 1
ATOM 3448 C CA B GLN A 1 206 ? 46.821 20.544 56.227 0.36 12.45 429 GLN A CA 1
ATOM 3449 C C A GLN A 1 206 ? 46.269 21.841 55.955 0.64 14.69 429 GLN A C 1
ATOM 3450 C C B GLN A 1 206 ? 46.404 21.958 55.868 0.36 13.98 429 GLN A C 1
ATOM 3451 O O A GLN A 1 206 ? 46.421 22.681 56.843 0.64 14.64 429 GLN A O 1
ATOM 3452 O O B GLN A 1 206 ? 46.777 22.915 56.555 0.36 15.13 429 GLN A O 1
ATOM 3479 N N . THR A 1 207 ? 45.604 22.100 54.821 1.00 14.39 430 THR A N 1
ATOM 3480 C CA . THR A 1 207 ? 45.060 23.434 54.554 1.00 14.73 430 THR A CA 1
ATOM 3481 C C . THR A 1 207 ? 43.914 23.794 55.489 1.00 16.62 430 THR A C 1
ATOM 3482 O O . THR A 1 207 ? 43.627 24.986 55.678 1.00 17.76 430 THR A O 1
ATOM 3493 N N . ASN A 1 208 ? 43.260 22.807 56.087 1.00 18.70 431 ASN A N 1
ATOM 3494 C CA . ASN A 1 208 ? 42.146 23.138 56.959 1.00 20.59 431 ASN A CA 1
ATOM 3495 C C . ASN A 1 208 ? 42.601 23.757 58.266 1.00 21.82 431 ASN A C 1
ATOM 3496 O O . ASN A 1 208 ? 41.819 24.457 58.900 1.00 23.92 431 ASN A O 1
ATOM 3505 N N . ALA A 1 209 ? 43.852 23.536 58.669 1.00 20.90 432 ALA A N 1
ATOM 3506 C CA . ALA A 1 209 ? 44.359 24.023 59.941 1.00 21.26 432 ALA A CA 1
ATOM 3507 C C . ALA A 1 209 ? 45.662 24.793 59.799 1.00 19.69 432 ALA A C 1
ATOM 3508 O O . ALA A 1 209 ? 46.162 25.323 60.797 1.00 21.01 432 ALA A O 1
ATOM 3515 N N . SER A 1 210 ? 46.230 24.858 58.593 1.00 18.23 433 SER A N 1
ATOM 3516 C CA . SER A 1 210 ? 47.528 25.491 58.368 1.00 18.49 433 SER A CA 1
ATOM 3517 C C . SER A 1 210 ? 48.611 24.897 59.268 1.00 18.64 433 SER A C 1
ATOM 3518 O O . SER A 1 210 ? 49.440 25.605 59.843 1.00 20.01 433 SER A O 1
ATOM 3526 N N . THR A 1 211 ? 48.635 23.572 59.337 1.00 17.84 434 THR A N 1
ATOM 3527 C CA . THR A 1 211 ? 49.601 22.834 60.129 1.00 18.15 434 THR A CA 1
ATOM 3528 C C . THR A 1 211 ? 50.327 21.852 59.225 1.00 15.50 434 THR A C 1
ATOM 3529 O O . THR A 1 211 ? 49.871 21.524 58.138 1.00 16.11 434 THR A O 1
ATOM 3540 N N . TYR A 1 212 ? 51.476 21.376 59.698 1.00 14.40 435 TYR A N 1
ATOM 3541 C CA . TYR A 1 212 ? 52.245 20.393 58.949 1.00 13.72 435 TYR A CA 1
ATOM 3542 C C . TYR A 1 212 ? 52.867 19.364 59.884 1.00 14.98 435 TYR A C 1
ATOM 3543 O O . TYR A 1 212 ? 52.976 19.568 61.102 1.00 16.30 435 TYR A O 1
ATOM 3561 N N . GLU A 1 213 ? 53.324 18.271 59.283 1.00 14.93 436 GLU A N 1
ATOM 3562 C CA . GLU A 1 213 ? 54.044 17.226 60.002 1.00 16.57 436 GLU A CA 1
ATOM 3563 C C . GLU A 1 213 ? 54.883 16.448 59.001 1.00 14.52 436 GLU A C 1
ATOM 3564 O O . GLU A 1 213 ? 54.499 16.300 57.847 1.00 15.43 436 GLU A O 1
ATOM 3576 N N . TYR A 1 214 ? 55.979 15.871 59.478 1.00 13.96 437 TYR A N 1
ATOM 3577 C CA . TYR A 1 214 ? 56.686 14.828 58.761 1.00 14.12 437 TYR A CA 1
ATOM 3578 C C . TYR A 1 214 ? 56.079 13.468 59.078 1.00 14.95 437 TYR A C 1
ATOM 3579 O O . TYR A 1 214 ? 55.705 13.179 60.229 1.00 16.76 437 TYR A O 1
ATOM 3597 N N . ILE A 1 215 ? 55.972 12.652 58.032 1.00 14.94 438 ILE A N 1
ATOM 3598 C CA . ILE A 1 215 ? 55.321 11.355 58.076 1.00 15.34 438 ILE A CA 1
ATOM 3599 C C . ILE A 1 215 ? 56.178 10.383 57.274 1.00 16.10 438 ILE A C 1
ATOM 3600 O O . ILE A 1 215 ? 57.256 10.736 56.796 1.00 16.02 438 ILE A O 1
ATOM 3616 N N . ASP A 1 216 ? 55.709 9.143 57.137 1.00 17.22 439 ASP A N 1
ATOM 3617 C CA . ASP A 1 216 ? 56.504 8.143 56.409 1.00 18.96 439 ASP A CA 1
ATOM 3618 C C . ASP A 1 216 ? 55.538 7.117 55.806 1.00 17.59 439 ASP A C 1
ATOM 3619 O O . ASP A 1 216 ? 55.145 6.151 56.463 1.00 19.69 439 ASP A O 1
ATOM 3628 N N A ILE A 1 217 ? 55.156 7.340 54.554 0.56 15.87 440 ILE A N 1
ATOM 3629 N N B ILE A 1 217 ? 55.145 7.360 54.562 0.44 16.38 440 ILE A N 1
ATOM 3630 C CA A ILE A 1 217 ? 54.270 6.445 53.824 0.56 15.42 440 ILE A CA 1
ATOM 3631 C CA B ILE A 1 217 ? 54.272 6.474 53.806 0.44 16.22 440 ILE A CA 1
ATOM 3632 C C A ILE A 1 217 ? 54.972 6.018 52.541 0.56 15.49 440 ILE A C 1
ATOM 3633 C C B ILE A 1 217 ? 55.022 6.050 52.549 0.44 15.69 440 ILE A C 1
ATOM 3634 O O A ILE A 1 217 ? 54.941 6.722 51.535 0.56 14.51 440 ILE A O 1
ATOM 3635 O O B ILE A 1 217 ? 55.095 6.795 51.576 0.44 14.25 440 ILE A O 1
ATOM 3666 N N . PRO A 1 218 ? 55.628 4.868 52.541 1.00 17.12 441 PRO A N 1
ATOM 3667 C CA . PRO A 1 218 ? 56.365 4.447 51.346 1.00 17.87 441 PRO A CA 1
ATOM 3668 C C . PRO A 1 218 ? 55.450 4.157 50.172 1.00 16.82 441 PRO A C 1
ATOM 3669 O O . PRO A 1 218 ? 54.299 3.761 50.326 1.00 17.99 441 PRO A O 1
ATOM 3680 N N . PHE A 1 219 ? 55.992 4.315 48.973 1.00 15.26 442 PHE A N 1
ATOM 3681 C CA . PHE A 1 219 ? 55.314 3.848 47.774 1.00 14.79 442 PHE A CA 1
ATOM 3682 C C . PHE A 1 219 ? 56.358 3.343 46.807 1.00 14.26 442 PHE A C 1
ATOM 3683 O O . PHE A 1 219 ? 57.459 3.889 46.751 1.00 14.60 442 PHE A O 1
ATOM 3700 N N . GLN A 1 220 ? 56.011 2.312 46.048 1.00 13.20 443 GLN A N 1
ATOM 3701 C CA . GLN A 1 220 ? 57.020 1.666 45.225 1.00 12.54 443 GLN A CA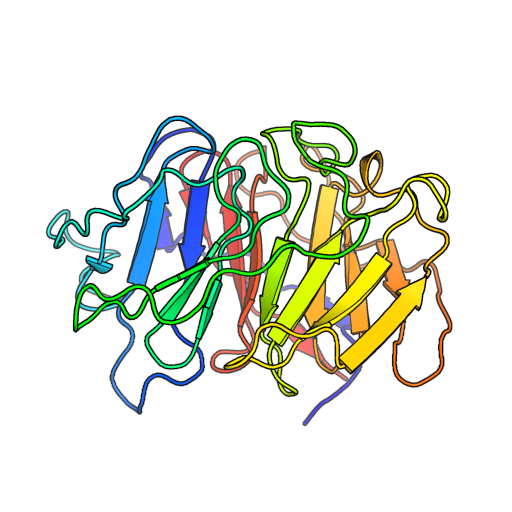 1
ATOM 3702 C C . GLN A 1 220 ? 57.364 2.516 44.009 1.00 11.12 443 GLN A C 1
ATOM 3703 O O . GLN A 1 220 ? 56.488 2.840 43.202 1.00 11.92 443 GLN A O 1
ATOM 3717 N N A ASN A 1 221 ? 58.629 2.905 43.883 0.55 10.96 444 ASN A N 1
ATOM 3718 N N B ASN A 1 221 ? 58.658 2.756 43.810 0.45 10.11 444 ASN A N 1
ATOM 3719 C CA A ASN A 1 221 ? 59.157 3.444 42.634 0.55 11.51 444 ASN A CA 1
ATOM 3720 C CA B ASN A 1 221 ? 59.183 3.432 42.625 0.45 9.89 444 ASN A CA 1
ATOM 3721 C C A ASN A 1 221 ? 59.392 2.226 41.757 0.55 11.27 444 ASN A C 1
ATOM 3722 C C B ASN A 1 221 ? 59.487 2.359 41.586 0.45 9.98 444 ASN A C 1
ATOM 3723 O O A ASN A 1 221 ? 60.347 1.469 41.955 0.55 11.97 444 ASN A O 1
ATOM 3724 O O B ASN A 1 221 ? 60.617 1.914 41.410 0.45 10.29 444 ASN A O 1
ATOM 3745 N N . LYS A 1 222 ? 58.450 1.968 40.855 1.00 10.13 445 LYS A N 1
ATOM 3746 C CA . LYS A 1 222 ? 58.475 0.726 40.102 1.00 9.54 445 LYS A CA 1
ATOM 3747 C C . LYS A 1 222 ? 59.558 0.703 39.035 1.00 9.30 445 LYS A C 1
ATOM 3748 O O . LYS A 1 222 ? 60.176 -0.346 38.812 1.00 10.15 445 LYS A O 1
ATOM 3767 N N . TYR A 1 223 ? 59.799 1.825 38.362 1.00 9.49 446 TYR A N 1
ATOM 3768 C CA . TYR A 1 223 ? 60.689 1.872 37.201 1.00 9.73 446 TYR A CA 1
ATOM 3769 C C . TYR A 1 223 ? 61.799 2.907 37.294 1.00 10.85 446 TYR A C 1
ATOM 3770 O O . TYR A 1 223 ? 62.383 3.251 36.266 1.00 12.98 446 TYR A O 1
ATOM 3788 N N . SER A 1 224 ? 62.062 3.412 38.500 1.00 10.98 447 SER A N 1
ATOM 3789 C CA A SER A 1 224 ? 63.309 4.092 38.885 0.79 11.21 447 SER A CA 1
ATOM 3790 C CA B SER A 1 224 ? 63.300 4.091 38.895 0.21 11.49 447 SER A CA 1
ATOM 3791 C C . SER A 1 224 ? 63.262 5.615 38.924 1.00 11.52 447 SER A C 1
ATOM 3792 O O . SER A 1 224 ? 64.065 6.227 39.620 1.00 13.14 447 SER A O 1
ATOM 3805 N N . HIS A 1 225 ? 62.379 6.236 38.176 1.00 10.24 448 HIS A N 1
ATOM 3806 C CA . HIS A 1 225 ? 62.307 7.702 38.120 1.00 9.93 448 HIS A CA 1
ATOM 3807 C C . HIS A 1 225 ? 60.860 8.127 38.012 1.00 9.19 448 HIS A C 1
ATOM 3808 O O . HIS A 1 225 ? 60.161 7.610 37.154 1.00 9.79 448 HIS A O 1
ATOM 3822 N N A ILE A 1 226 ? 60.414 9.039 38.864 0.55 8.81 449 ILE A N 1
ATOM 3823 N N B ILE A 1 226 ? 60.413 9.008 38.913 0.45 9.01 449 ILE A N 1
ATOM 3824 C CA A ILE A 1 226 ? 59.040 9.516 38.819 0.55 8.10 449 ILE A CA 1
ATOM 3825 C CA B ILE A 1 226 ? 59.057 9.564 38.911 0.45 8.70 449 ILE A CA 1
ATOM 3826 C C A ILE A 1 226 ? 59.061 10.994 38.469 0.55 7.29 449 ILE A C 1
ATOM 3827 C C B ILE A 1 226 ? 59.147 11.008 38.424 0.45 8.00 449 ILE A C 1
ATOM 3828 O O A ILE A 1 226 ? 59.671 11.808 39.179 0.55 7.36 449 ILE A O 1
ATOM 3829 O O B ILE A 1 226 ? 59.900 11.814 38.988 0.45 8.81 449 ILE A O 1
ATOM 3860 N N . SER A 1 227 ? 58.383 11.343 37.386 1.00 7.57 450 SER A N 1
ATOM 3861 C CA . SER A 1 227 ? 58.319 12.723 36.894 1.00 7.72 450 SER A CA 1
ATOM 3862 C C . SER A 1 227 ? 56.930 13.325 36.963 1.00 7.50 450 SER A C 1
ATOM 3863 O O . SER A 1 227 ? 56.791 14.499 36.623 1.00 8.54 450 SER A O 1
ATOM 3871 N N . MET A 1 228 ? 55.918 12.579 37.403 1.00 7.08 451 MET A N 1
ATOM 3872 C CA . MET A 1 228 ? 54.559 13.086 37.552 1.00 7.18 451 MET A CA 1
ATOM 3873 C C . MET A 1 228 ? 53.833 12.194 38.537 1.00 7.73 451 MET A C 1
ATOM 3874 O O . MET A 1 228 ? 54.007 10.980 38.513 1.00 8.18 451 MET A O 1
ATOM 3888 N N . LEU A 1 229 ? 53.064 12.814 39.427 1.00 7.70 452 LEU A N 1
ATOM 3889 C CA . LEU A 1 229 ? 52.334 12.080 40.448 1.00 8.05 452 LEU A CA 1
ATOM 3890 C C . LEU A 1 229 ? 51.196 12.976 40.909 1.00 7.45 452 LEU A C 1
ATOM 3891 O O . LEU A 1 229 ? 51.453 13.998 41.546 1.00 7.17 452 LEU A O 1
ATOM 3908 N N . ASP A 1 230 ? 49.956 12.601 40.592 1.00 7.66 453 ASP A N 1
ATOM 3909 C CA . ASP A 1 230 ? 48.797 13.377 41.023 1.00 7.95 453 ASP A CA 1
ATOM 3910 C C . ASP A 1 230 ? 47.694 12.424 41.461 1.00 8.42 453 ASP A C 1
ATOM 3911 O O . ASP A 1 230 ? 47.569 11.317 40.947 1.00 9.97 453 ASP A O 1
ATOM 3920 N N . TYR A 1 231 ? 46.869 12.911 42.371 1.00 8.21 454 TYR A N 1
ATOM 3921 C CA . TYR A 1 231 ? 45.688 12.212 42.841 1.00 8.80 454 TYR A CA 1
ATOM 3922 C C . TYR A 1 231 ? 44.477 12.602 42.026 1.00 9.27 454 TYR A C 1
ATOM 3923 O O . TYR A 1 231 ? 44.293 13.765 41.680 1.00 10.53 454 TYR A O 1
ATOM 3941 N N . ASN A 1 232 ? 43.627 11.615 41.757 1.00 9.17 455 ASN A N 1
ATOM 3942 C CA . ASN A 1 232 ? 42.342 11.807 41.097 1.00 9.66 455 ASN A CA 1
ATOM 3943 C C . ASN A 1 232 ? 41.226 11.413 42.054 1.00 10.42 455 ASN A C 1
ATOM 3944 O O . ASN A 1 232 ? 41.187 10.262 42.511 1.00 10.55 455 ASN A O 1
ATOM 3955 N N . PRO A 1 233 ? 40.341 12.322 42.419 1.00 10.84 456 PRO A N 1
ATOM 3956 C CA . PRO A 1 233 ? 39.325 11.998 43.430 1.00 11.91 456 PRO A CA 1
ATOM 3957 C C . PRO A 1 233 ? 38.214 11.085 42.926 1.00 12.46 456 PRO A C 1
ATOM 3958 O O . PRO A 1 233 ? 37.473 10.533 43.754 1.00 14.87 456 PRO A O 1
ATOM 3969 N N . LYS A 1 234 ? 38.057 10.927 41.608 1.00 12.26 457 LYS A N 1
ATOM 3970 C CA . LYS A 1 234 ? 37.009 10.055 41.100 1.00 13.08 457 LYS A CA 1
ATOM 3971 C C . LYS A 1 234 ? 37.368 8.606 41.352 1.00 14.84 457 LYS A C 1
ATOM 3972 O O . LYS A 1 234 ? 36.545 7.820 41.844 1.00 17.21 457 LYS A O 1
ATOM 3991 N N A ASP A 1 235 ? 38.579 8.200 41.025 0.61 15.00 458 ASP A N 1
ATOM 3992 N N B ASP A 1 235 ? 38.608 8.247 41.017 0.39 15.24 458 ASP A N 1
ATOM 3993 C CA A ASP A 1 235 ? 38.948 6.813 41.281 0.61 15.71 458 ASP A CA 1
ATOM 3994 C CA B ASP A 1 235 ? 39.157 6.906 41.164 0.39 16.08 458 ASP A CA 1
ATOM 3995 C C A ASP A 1 235 ? 39.867 6.665 42.490 0.61 14.51 458 ASP A C 1
ATOM 3996 C C B ASP A 1 235 ? 39.772 6.681 42.535 0.39 14.19 458 ASP A C 1
ATOM 3997 O O A ASP A 1 235 ? 40.309 5.537 42.779 0.61 14.93 458 ASP A O 1
ATOM 3998 O O B ASP A 1 235 ? 39.894 5.526 42.973 0.39 13.78 458 ASP A O 1
ATOM 4015 N N . ARG A 1 236 ? 40.119 7.758 43.229 1.00 14.24 459 ARG A N 1
ATOM 4016 C CA . ARG A 1 236 ? 40.881 7.690 44.477 1.00 15.54 459 ARG A CA 1
ATOM 4017 C C . ARG A 1 236 ? 42.210 6.975 44.261 1.00 14.88 459 ARG A C 1
ATOM 4018 O O . ARG A 1 236 ? 42.586 6.038 44.979 1.00 16.88 459 ARG A O 1
ATOM 4039 N N . ALA A 1 237 ? 42.897 7.397 43.212 1.00 13.09 460 ALA A N 1
ATOM 4040 C CA . ALA A 1 237 ? 44.147 6.766 42.822 1.00 12.33 460 ALA A CA 1
ATOM 4041 C C . ALA A 1 237 ? 45.176 7.840 42.500 1.00 11.11 460 ALA A C 1
ATOM 4042 O O . ALA A 1 237 ? 44.825 8.961 42.138 1.00 11.06 460 ALA A O 1
ATOM 4049 N N . LEU A 1 238 ? 46.431 7.465 42.623 1.00 10.51 461 LEU A N 1
ATOM 4050 C CA . LEU A 1 238 ? 47.556 8.263 42.148 1.00 9.12 461 LEU A CA 1
ATOM 4051 C C . LEU A 1 238 ? 47.932 7.816 40.737 1.00 9.13 461 LEU A C 1
ATOM 4052 O O . LEU A 1 238 ? 48.204 6.631 40.510 1.00 10.54 461 LEU A O 1
ATOM 4068 N N . TYR A 1 239 ? 47.952 8.766 39.822 1.00 8.99 462 TYR A N 1
ATOM 4069 C CA . TYR A 1 239 ? 48.459 8.594 38.469 1.00 8.65 462 TYR A CA 1
ATOM 4070 C C . TYR A 1 239 ? 49.905 9.043 38.460 1.00 8.67 462 TYR A C 1
ATOM 4071 O O . TYR A 1 239 ? 50.231 10.119 38.974 1.00 9.01 462 TYR A O 1
ATOM 4089 N N . ALA A 1 240 ? 50.767 8.224 37.865 1.00 8.49 463 ALA A N 1
ATOM 4090 C CA . ALA A 1 240 ? 52.185 8.548 37.807 1.00 8.28 463 ALA A CA 1
ATOM 4091 C C . ALA A 1 240 ? 52.755 8.314 36.425 1.00 7.97 463 ALA A C 1
ATOM 4092 O O . ALA A 1 240 ? 52.343 7.410 35.706 1.00 8.41 463 ALA A O 1
ATOM 4099 N N . TRP A 1 241 ? 53.778 9.097 36.106 1.00 7.57 464 TRP A N 1
ATOM 4100 C CA . TRP A 1 241 ? 54.653 8.825 34.973 1.00 7.77 464 TRP A CA 1
ATOM 4101 C C . TRP A 1 241 ? 55.973 8.376 35.564 1.00 8.07 464 TRP A C 1
ATOM 4102 O O . TRP A 1 241 ? 56.629 9.152 36.266 1.00 8.19 464 TRP A O 1
ATOM 4123 N N . ASN A 1 242 ? 56.328 7.114 35.333 1.00 7.87 465 ASN A N 1
ATOM 4124 C CA . ASN A 1 242 ? 57.465 6.476 35.991 1.00 8.32 465 ASN A CA 1
ATOM 4125 C C . ASN A 1 242 ? 58.399 5.960 34.893 1.00 8.98 465 ASN A C 1
ATOM 4126 O O . ASN A 1 242 ? 58.325 4.819 34.434 1.00 9.61 465 ASN A O 1
ATOM 4137 N N . ASN A 1 243 ? 59.230 6.865 34.382 1.00 9.36 466 ASN A N 1
ATOM 4138 C CA A ASN A 1 243 ? 60.325 6.493 33.486 0.41 9.83 466 ASN A CA 1
ATOM 4139 C CA B ASN A 1 243 ? 60.323 6.486 33.486 0.59 10.04 466 ASN A CA 1
ATOM 4140 C C . ASN A 1 243 ? 59.839 5.781 32.228 1.00 10.82 466 ASN A C 1
ATOM 4141 O O . ASN A 1 243 ? 60.343 4.729 31.866 1.00 13.66 466 ASN A O 1
ATOM 4160 N N . GLY A 1 244 ? 58.870 6.375 31.554 1.00 9.54 467 GLY A N 1
ATOM 4161 C CA . GLY A 1 244 ? 58.349 5.805 30.332 1.00 10.17 467 GLY A CA 1
ATOM 4162 C C . GLY A 1 244 ? 57.293 4.746 30.549 1.00 10.19 467 GLY A C 1
ATOM 4163 O O . GLY A 1 244 ? 57.005 3.974 29.625 1.00 11.60 467 GLY A O 1
ATOM 4167 N N . HIS A 1 245 ? 56.693 4.708 31.737 1.00 9.91 468 HIS A N 1
ATOM 4168 C CA . HIS A 1 245 ? 55.591 3.825 32.043 1.00 10.02 468 HIS A CA 1
ATOM 4169 C C . HIS A 1 245 ? 54.540 4.676 32.741 1.00 9.88 468 HIS A C 1
ATOM 4170 O O . HIS A 1 245 ? 54.858 5.542 33.543 1.00 11.61 468 HIS A O 1
ATOM 4184 N N . GLN A 1 246 ? 53.292 4.388 32.451 1.00 9.51 469 GLN A N 1
ATOM 4185 C CA . GLN A 1 246 ? 52.164 5.068 33.038 1.00 9.28 469 GLN A CA 1
ATOM 4186 C C . GLN A 1 246 ? 51.559 4.102 34.047 1.00 9.74 469 GLN A C 1
ATOM 4187 O O . GLN A 1 246 ? 51.097 3.014 33.681 1.00 10.59 469 GLN A O 1
ATOM 4201 N N . THR A 1 247 ? 51.599 4.492 35.323 1.00 9.54 470 THR A N 1
ATOM 4202 C CA . THR A 1 247 ? 51.250 3.617 36.424 1.00 9.59 470 THR A CA 1
ATOM 4203 C C . THR A 1 247 ? 50.166 4.249 37.286 1.00 9.73 470 THR A C 1
ATOM 4204 O O . THR A 1 247 ? 49.915 5.456 37.232 1.00 9.69 470 THR A O 1
ATOM 4215 N N A LEU A 1 248 ? 49.466 3.381 38.021 0.48 10.40 471 LEU A N 1
ATOM 4216 N N B LEU A 1 248 ? 49.571 3.422 38.132 0.52 9.61 471 LEU A N 1
ATOM 4217 C CA A LEU A 1 248 ? 48.388 3.750 38.932 0.48 11.15 471 LEU A CA 1
ATOM 4218 C CA B LEU A 1 248 ? 48.406 3.816 38.909 0.52 9.96 471 LEU A CA 1
ATOM 4219 C C A LEU A 1 248 ? 48.647 3.144 40.297 0.48 11.23 471 LEU A C 1
ATOM 4220 C C B LEU A 1 248 ? 48.456 3.120 40.264 0.52 9.74 471 LEU A C 1
ATOM 4221 O O A LEU A 1 248 ? 49.117 2.009 40.405 0.48 11.87 471 LEU A O 1
ATOM 4222 O O B LEU A 1 248 ? 48.597 1.894 40.333 0.52 10.18 471 LEU A O 1
ATOM 4253 N N . TYR A 1 249 ? 48.337 3.912 41.335 1.00 10.81 472 TYR A N 1
ATOM 4254 C CA . TYR A 1 249 ? 48.367 3.429 42.713 1.00 11.80 472 TYR A CA 1
ATOM 4255 C C . TYR A 1 249 ? 47.020 3.663 43.397 1.00 12.68 472 TYR A C 1
ATOM 4256 O O . TYR A 1 249 ? 46.535 4.788 43.436 1.00 13.21 472 TYR A O 1
ATOM 4274 N N . ASN A 1 250 ? 46.454 2.625 44.002 1.00 13.71 473 ASN A N 1
ATOM 4275 C CA . ASN A 1 250 ? 45.344 2.845 44.919 1.00 15.67 473 ASN A CA 1
ATOM 4276 C C . ASN A 1 250 ? 45.893 3.420 46.227 1.00 16.48 473 ASN A C 1
ATOM 4277 O O . ASN A 1 250 ? 47.064 3.230 46.575 1.00 16.86 473 ASN A O 1
ATOM 4287 N N . VAL A 1 251 ? 45.041 4.146 46.958 1.00 17.90 474 VAL A N 1
ATOM 4288 C CA . VAL A 1 251 ? 45.431 4.708 48.246 1.00 19.49 474 VAL A CA 1
ATOM 4289 C C . VAL A 1 251 ? 44.427 4.263 49.294 1.00 22.10 474 VAL A C 1
ATOM 4290 O O . VAL A 1 251 ? 43.284 3.902 48.995 1.00 23.82 474 VAL A O 1
ATOM 4303 N N . THR A 1 252 ? 44.876 4.279 50.540 1.00 22.58 475 THR A N 1
ATOM 4304 C CA . THR A 1 252 ? 44.021 3.998 51.679 1.00 24.42 475 THR A CA 1
ATOM 4305 C C 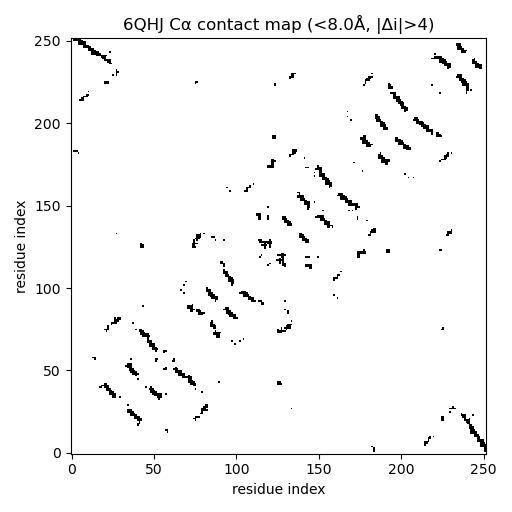. THR A 1 252 ? 43.943 5.265 52.506 1.00 24.18 475 THR A C 1
ATOM 4306 O O . THR A 1 252 ? 44.979 5.831 52.862 1.00 22.81 475 THR A O 1
ATOM 4317 N N . LEU A 1 253 ? 42.717 5.692 52.812 1.00 25.66 476 LEU A N 1
ATOM 4318 C CA . LEU A 1 253 ? 42.469 6.831 53.684 1.00 27.92 476 LEU A CA 1
ATOM 4319 C C . LEU A 1 253 ? 41.848 6.332 54.978 1.00 31.01 476 LEU A C 1
ATOM 4320 O O . LEU A 1 253 ? 41.209 5.278 55.016 1.00 31.69 476 LEU A O 1
ATOM 4336 N N . PHE A 1 254 ? 42.060 7.084 56.041 1.00 34.22 477 PHE A N 1
ATOM 4337 C CA . PHE A 1 254 ? 41.371 6.776 57.276 1.00 39.39 477 PHE A CA 1
ATOM 4338 C C . PHE A 1 254 ? 39.966 7.328 57.193 1.00 42.07 477 PHE A C 1
ATOM 4339 O O . PHE A 1 254 ? 39.776 8.531 57.322 1.00 44.33 477 PHE A O 1
#